Protein AF-A0AAV5ABV7-F1 (afdb_monomer_lite)

Sequence (299 aa):
MAKSLFFLTLLGALLTHALAANFTVVINESASHAIPSTLYGMMYESGDGGLYAELLQNRAFQQVTANTSAALNAWSAINSGASIAVVDNTPSLSEALPNSLQLTVPKGATGSVGVQNSGYSGSTFKGPFNIALKSSTTGATLASASVQITEPSTQWTQISVQLKPTATASDTNNVFEVTVDGASAAGQSIFFALFSLFPPTFMNRANGMRLDIATGQEPSQRWIWNNTIGPLTDRPGRPGDWGYVNTDGLGLLEYLEFIEDMGMQPIMAVWAGYSLGGQSIAENELGPYIQAAKDQASA

Foldseek 3Di:
DDDDDDDDDDDDDDPPPPPPPPDDDDDDPDDPDDDDPVVDDDDDPDDFLGFFQWQFDLQFLAPDDWPDVVSCVQKDWDDPQKDKTWDFVQPAPDPRRRIKIKIFQAAPDADWTWMKGQGDVQGAFAEDDQQFTADPVPRGTQWHDHDDDPDDDPDDDDDDDDTDGPDHDPDRRYMGIHTDGSNVQHRHMDIGGRDTDGDQADVSDDSHTHLLAPAAADPVQDDQQVLLDDDLVSNPFGPHSPRDTGSSPCGDVVVVVVCVVVVHDDPDDAHDQTHSNGGGHDPVRCVVSVVSRVVSVVD

InterPro domains:
  IPR017853 Glycoside hydrolase superfamily [SSF51445] (182-281)
  IPR051563 Glycosyl Hydrolase Family 51 [PTHR31776] (17-296)
  IPR055235 Alpha-L-arabinofuranosidase 1, catalytic domain [PF22848] (215-296)

Structure (mmCIF, N/CA/C/O backbone):
data_AF-A0AAV5ABV7-F1
#
_entry.id   AF-A0AAV5ABV7-F1
#
loop_
_atom_site.group_PDB
_atom_site.id
_atom_site.type_symbol
_atom_site.label_atom_id
_atom_site.label_alt_id
_atom_site.label_comp_id
_atom_site.label_asym_id
_atom_site.label_entity_id
_atom_site.label_seq_id
_atom_site.pdbx_PDB_ins_code
_atom_site.Cartn_x
_atom_site.Cartn_y
_atom_site.Cartn_z
_atom_site.occupancy
_atom_site.B_iso_or_equiv
_atom_site.auth_seq_id
_atom_site.auth_comp_id
_atom_site.auth_asym_id
_atom_site.auth_atom_id
_atom_site.pdbx_PDB_model_num
ATOM 1 N N . MET A 1 1 ? -84.256 -28.832 12.795 1.00 36.88 1 MET A N 1
ATOM 2 C CA . MET A 1 1 ? -83.020 -29.648 12.854 1.00 36.88 1 MET A CA 1
ATOM 3 C C . MET A 1 1 ? -82.075 -29.040 11.825 1.00 36.88 1 MET A C 1
ATOM 5 O O . MET A 1 1 ? -82.519 -28.911 10.698 1.00 36.88 1 MET A O 1
ATOM 9 N N . ALA A 1 2 ? -80.919 -28.441 12.124 1.00 42.28 2 ALA A N 1
ATOM 10 C CA . ALA A 1 2 ? -79.941 -28.576 13.217 1.00 42.28 2 ALA A CA 1
ATOM 11 C C . ALA A 1 2 ? -78.932 -29.727 13.031 1.00 42.28 2 ALA A C 1
ATOM 13 O O . ALA A 1 2 ? -79.339 -30.873 12.860 1.00 42.28 2 ALA A O 1
ATOM 14 N N . LYS A 1 3 ? -77.643 -29.378 13.196 1.00 41.44 3 LYS A N 1
ATOM 15 C CA . LYS A 1 3 ? -76.406 -30.144 12.920 1.00 41.44 3 LYS A CA 1
ATOM 16 C C . LYS A 1 3 ? -76.067 -30.275 11.415 1.00 41.44 3 LYS A C 1
ATOM 18 O O . LYS A 1 3 ? -76.973 -30.348 10.599 1.00 41.44 3 LYS A O 1
ATOM 23 N N . SER A 1 4 ? -74.795 -30.269 10.997 1.00 40.94 4 SER A N 1
ATOM 24 C CA . SER A 1 4 ? -73.557 -30.240 11.800 1.00 40.94 4 SER A CA 1
ATOM 25 C C . SER A 1 4 ? -72.517 -29.235 11.292 1.00 40.94 4 SER A C 1
ATOM 27 O O . SER A 1 4 ? -72.399 -28.997 10.096 1.00 40.94 4 SER A O 1
ATOM 29 N N . LEU A 1 5 ? -71.740 -28.695 12.230 1.00 52.53 5 LEU A N 1
ATOM 30 C CA . LEU A 1 5 ? -70.524 -27.911 12.019 1.00 52.53 5 LEU A CA 1
ATOM 31 C C . LEU A 1 5 ? -69.360 -28.773 12.522 1.00 52.53 5 LEU A C 1
ATOM 33 O O . LEU A 1 5 ? -69.454 -29.217 13.662 1.00 52.53 5 LEU A O 1
ATOM 37 N N . PHE A 1 6 ? -68.290 -28.998 11.750 1.00 44.06 6 PHE A N 1
ATOM 38 C CA . PHE A 1 6 ? -66.964 -29.306 12.315 1.00 44.06 6 PHE A CA 1
ATOM 39 C C . PHE A 1 6 ? -65.820 -29.109 11.301 1.00 44.06 6 PHE A C 1
ATOM 41 O O . PHE A 1 6 ? -66.008 -29.205 10.093 1.00 44.06 6 PHE A O 1
ATOM 48 N N . PHE A 1 7 ? -64.648 -28.806 11.854 1.00 45.78 7 PHE A N 1
ATOM 49 C CA . PHE A 1 7 ? -63.363 -28.462 11.240 1.00 45.78 7 PHE A CA 1
ATOM 50 C C . PHE A 1 7 ? -62.875 -29.349 10.078 1.00 45.78 7 PHE A C 1
ATOM 52 O O . PHE A 1 7 ? -62.904 -30.573 10.182 1.00 45.78 7 PHE A O 1
ATOM 59 N N . LEU A 1 8 ? -62.157 -28.725 9.131 1.00 42.94 8 LEU A N 1
ATOM 60 C CA . LEU A 1 8 ? -60.770 -29.131 8.855 1.00 42.94 8 LEU A CA 1
ATOM 61 C C . LEU A 1 8 ? -59.901 -27.923 8.456 1.00 42.94 8 LEU A C 1
ATOM 63 O O . LEU A 1 8 ? -60.355 -27.030 7.747 1.00 42.94 8 LEU A O 1
ATOM 67 N N . THR A 1 9 ? -58.654 -27.890 8.928 1.00 46.62 9 THR A N 1
ATOM 68 C CA . THR A 1 9 ? -57.671 -26.827 8.658 1.00 46.62 9 THR A CA 1
ATOM 69 C C . THR A 1 9 ? -56.673 -27.234 7.575 1.00 46.62 9 THR A C 1
ATOM 71 O O . THR A 1 9 ? -55.970 -28.228 7.741 1.00 46.62 9 THR A O 1
ATOM 74 N N . LEU A 1 10 ? -56.541 -26.415 6.530 1.00 44.34 10 LEU A N 1
ATOM 75 C CA . LEU A 1 10 ? -55.443 -26.428 5.553 1.00 44.34 10 LEU A CA 1
ATOM 76 C C . LEU A 1 10 ? -55.237 -24.953 5.146 1.00 44.34 10 LEU A C 1
ATOM 78 O O . LEU A 1 10 ? -56.140 -24.350 4.580 1.00 44.34 10 LEU A O 1
ATOM 82 N N . LEU A 1 11 ? -54.220 -24.223 5.613 1.00 47.44 11 LEU A N 1
ATOM 83 C CA . LEU A 1 11 ? -52.785 -24.391 5.346 1.00 47.44 11 LEU A CA 1
ATOM 84 C C . LEU A 1 11 ? -52.506 -24.462 3.833 1.00 47.44 11 LEU A C 1
ATOM 86 O O . LEU A 1 11 ? -52.477 -25.541 3.254 1.00 47.44 11 LEU A O 1
ATOM 90 N N . GLY A 1 12 ? -52.343 -23.297 3.196 1.00 43.22 12 GLY A N 1
ATOM 91 C CA . GLY A 1 12 ? -52.333 -23.181 1.731 1.00 43.22 12 GLY A CA 1
ATOM 92 C C . GLY A 1 12 ? -51.675 -21.911 1.180 1.00 43.22 12 GLY A C 1
ATOM 93 O O . GLY A 1 12 ? -52.213 -21.329 0.251 1.00 43.22 12 GLY A O 1
ATOM 94 N N . ALA A 1 13 ? -50.532 -21.518 1.757 1.00 47.91 13 ALA A N 1
ATOM 95 C CA . ALA A 1 13 ? -49.601 -20.469 1.304 1.00 47.91 13 ALA A CA 1
ATOM 96 C C . ALA A 1 13 ? -50.124 -19.020 1.139 1.00 47.91 13 ALA A C 1
ATOM 98 O O . ALA A 1 13 ? -51.117 -18.733 0.476 1.00 47.91 13 ALA A O 1
ATOM 99 N N . LEU A 1 14 ? -49.340 -18.060 1.645 1.00 46.09 14 LEU A N 1
ATOM 100 C CA . LEU A 1 14 ? -49.356 -16.705 1.095 1.00 46.09 14 LEU A CA 1
ATOM 101 C C . LEU A 1 14 ? -48.816 -16.788 -0.338 1.00 46.09 14 LEU A C 1
ATOM 103 O O . LEU A 1 14 ? -47.646 -17.107 -0.533 1.00 46.09 14 LEU A O 1
ATOM 107 N N . LEU A 1 15 ? -49.632 -16.442 -1.333 1.00 50.94 15 LEU A N 1
ATOM 108 C CA . LEU A 1 15 ? -49.162 -16.215 -2.702 1.00 50.94 15 LEU A CA 1
ATOM 109 C C . LEU A 1 15 ? -48.510 -14.828 -2.822 1.00 50.94 15 LEU A C 1
ATOM 111 O O . LEU A 1 15 ? -48.952 -13.962 -3.582 1.00 50.94 15 LEU A O 1
ATOM 115 N N . THR A 1 16 ? -47.424 -14.636 -2.065 1.00 54.06 16 THR A N 1
ATOM 116 C CA . THR A 1 16 ? -46.422 -13.599 -2.325 1.00 54.06 16 THR A CA 1
ATOM 117 C C . THR A 1 16 ? -45.797 -13.884 -3.683 1.00 54.06 16 THR A C 1
ATOM 119 O O . THR A 1 16 ? -44.797 -14.595 -3.789 1.00 54.06 16 THR A O 1
ATOM 122 N N . HIS A 1 17 ? -46.414 -13.345 -4.732 1.00 54.34 17 HIS A N 1
ATOM 123 C CA . HIS A 1 17 ? -45.845 -13.320 -6.068 1.00 54.34 17 HIS A CA 1
ATOM 124 C C . HIS A 1 17 ? -44.624 -12.402 -6.036 1.00 54.34 17 HIS A C 1
ATOM 126 O O . HIS A 1 17 ? -44.725 -11.199 -6.275 1.00 54.34 17 HIS A O 1
ATOM 132 N N . ALA A 1 18 ? -43.465 -12.977 -5.717 1.00 55.38 18 ALA A N 1
ATOM 133 C CA . ALA A 1 18 ? -42.195 -12.360 -6.038 1.00 55.38 18 ALA A CA 1
ATOM 134 C C . ALA A 1 18 ? -42.181 -12.155 -7.557 1.00 55.38 18 ALA A C 1
ATOM 136 O O . ALA A 1 18 ? -42.147 -13.122 -8.321 1.00 55.38 18 ALA A O 1
ATOM 137 N N . LEU A 1 19 ? -42.276 -10.897 -7.991 1.00 60.47 19 LEU A N 1
ATOM 138 C CA . LEU A 1 19 ? -42.140 -10.524 -9.393 1.00 60.47 19 LEU A CA 1
ATOM 139 C C . LEU A 1 19 ? -40.677 -10.725 -9.790 1.00 60.47 19 LEU A C 1
ATOM 141 O O . LEU A 1 19 ? -39.877 -9.793 -9.759 1.00 60.47 19 LEU A O 1
ATOM 145 N N . ALA A 1 20 ? -40.337 -11.967 -10.132 1.00 63.00 20 ALA A N 1
ATOM 146 C CA . ALA A 1 20 ? -39.074 -12.313 -10.755 1.00 63.00 20 ALA A CA 1
ATOM 147 C C . ALA A 1 20 ? -38.979 -11.547 -12.081 1.00 63.00 20 ALA A C 1
ATOM 149 O O . ALA A 1 20 ? -39.621 -11.893 -13.074 1.00 63.00 20 ALA A O 1
ATOM 150 N N . ALA A 1 21 ? -38.225 -10.450 -12.070 1.00 67.88 21 ALA A N 1
ATOM 151 C CA . ALA A 1 21 ? -37.965 -9.666 -13.261 1.00 67.88 21 ALA A CA 1
ATOM 152 C C . ALA A 1 21 ? -37.103 -10.510 -14.208 1.00 67.88 21 ALA A C 1
ATOM 154 O O . ALA A 1 21 ? -35.924 -10.737 -13.943 1.00 67.88 21 ALA A O 1
ATOM 155 N N . ASN A 1 22 ? -37.705 -10.994 -15.298 1.00 74.12 22 ASN A N 1
ATOM 156 C CA . ASN A 1 22 ? -37.042 -11.832 -16.298 1.00 74.12 22 ASN A CA 1
ATOM 157 C C . ASN A 1 22 ? -35.991 -11.026 -17.082 1.00 74.12 22 ASN A C 1
ATOM 159 O O . ASN A 1 22 ? -36.236 -10.554 -18.194 1.00 74.12 22 ASN A O 1
ATOM 163 N N . PHE A 1 23 ? -34.811 -10.856 -16.489 1.00 77.88 23 PHE A N 1
ATOM 164 C CA . PHE A 1 23 ? -33.673 -10.205 -17.120 1.00 77.88 23 PHE A CA 1
ATOM 165 C C . PHE A 1 23 ? -33.123 -11.088 -18.246 1.00 77.88 23 PHE A C 1
ATOM 167 O O . PHE A 1 23 ? -32.618 -12.183 -18.007 1.00 77.88 23 PHE A O 1
ATOM 174 N N . THR A 1 24 ? -33.245 -10.614 -19.486 1.00 83.69 24 THR A N 1
ATOM 175 C CA . THR A 1 24 ? -32.824 -11.352 -20.684 1.00 83.69 24 THR A CA 1
ATOM 176 C C . THR A 1 24 ? -31.549 -10.735 -21.245 1.00 83.69 24 THR A C 1
ATOM 178 O O . THR A 1 24 ? -31.583 -9.639 -21.804 1.00 83.69 24 THR A O 1
ATOM 181 N N . VAL A 1 25 ? -30.425 -11.445 -21.128 1.00 86.12 25 VAL A N 1
ATOM 182 C CA . VAL A 1 25 ? -29.174 -11.074 -21.804 1.00 86.12 25 VAL A CA 1
ATOM 183 C C . VAL A 1 25 ? -29.227 -11.583 -23.241 1.00 86.12 25 VAL A C 1
ATOM 185 O O . VAL A 1 25 ? -29.164 -12.787 -23.479 1.00 86.12 25 VAL A O 1
ATOM 188 N N . VAL A 1 26 ? -29.328 -10.670 -24.207 1.00 87.31 26 VAL A N 1
ATOM 189 C CA . VAL A 1 26 ? -29.204 -11.002 -25.633 1.00 87.31 26 VAL A CA 1
ATOM 190 C C . VAL A 1 26 ? -27.731 -10.920 -26.022 1.00 87.31 26 VAL A C 1
ATOM 192 O O . VAL A 1 26 ? -27.173 -9.830 -26.143 1.00 87.31 26 VAL A O 1
ATOM 195 N N . ILE A 1 27 ? -27.096 -12.077 -26.205 1.00 88.12 27 ILE A N 1
ATOM 196 C CA . ILE A 1 27 ? -25.736 -12.175 -26.745 1.00 88.12 27 ILE A CA 1
ATOM 197 C C . ILE A 1 27 ? -25.827 -12.102 -28.274 1.00 88.12 27 ILE A C 1
ATOM 199 O O . ILE A 1 27 ? -26.621 -12.816 -28.881 1.00 88.12 27 ILE A O 1
ATOM 203 N N . ASN A 1 28 ? -25.026 -11.237 -28.898 1.00 89.75 28 ASN A N 1
ATOM 204 C CA . ASN A 1 28 ? -24.899 -11.191 -30.354 1.00 89.75 28 ASN A CA 1
ATOM 205 C C . ASN A 1 28 ? -23.940 -12.299 -30.819 1.00 89.75 28 ASN A C 1
ATOM 207 O O . ASN A 1 28 ? -22.835 -12.411 -30.293 1.00 89.75 28 ASN A O 1
ATOM 211 N N . GLU A 1 29 ? -24.344 -13.087 -31.816 1.00 90.00 29 GLU A N 1
ATOM 212 C CA . GLU A 1 29 ? -23.517 -14.145 -32.420 1.00 90.00 29 GLU A CA 1
ATOM 213 C C . GLU A 1 29 ? -22.279 -13.583 -33.146 1.00 90.00 29 GLU A C 1
ATOM 215 O O . GLU A 1 29 ? -21.279 -14.278 -33.312 1.00 90.00 29 GLU A O 1
ATOM 220 N N . SER A 1 30 ? -22.322 -12.311 -33.560 1.00 92.56 30 SER A N 1
ATOM 221 C CA . SER A 1 30 ? -21.183 -11.603 -34.154 1.00 92.56 30 SER A CA 1
ATOM 222 C C . SER A 1 30 ? -20.341 -10.894 -33.090 1.00 92.56 30 SER A C 1
ATOM 224 O O . SER A 1 30 ? -20.810 -9.961 -32.434 1.00 92.56 30 SER A O 1
ATOM 226 N N . ALA A 1 31 ? -19.068 -11.281 -32.969 1.00 89.69 31 ALA A N 1
ATOM 227 C CA . ALA A 1 31 ? -18.090 -10.571 -32.145 1.00 89.69 31 ALA A CA 1
ATOM 228 C C . ALA A 1 31 ? -17.869 -9.133 -32.656 1.00 89.69 31 ALA A C 1
ATOM 230 O O . ALA A 1 31 ? -17.690 -8.911 -33.853 1.00 89.69 31 ALA A O 1
ATOM 231 N N . SER A 1 32 ? -17.849 -8.150 -31.750 1.00 93.19 32 SER A N 1
ATOM 232 C CA . SER A 1 32 ? -17.677 -6.730 -32.109 1.00 93.19 32 SER A CA 1
ATOM 233 C C . SER A 1 32 ? -16.230 -6.345 -32.437 1.00 93.19 32 SER A C 1
ATOM 235 O O . SER A 1 32 ? -15.999 -5.363 -33.137 1.00 93.19 32 SER A O 1
ATOM 237 N N . HIS A 1 33 ? -15.264 -7.103 -31.918 1.00 94.38 33 HIS A N 1
ATOM 238 C CA . HIS A 1 33 ? -13.828 -6.974 -32.160 1.00 94.38 33 HIS A CA 1
ATOM 239 C C . HIS A 1 33 ? -13.120 -8.275 -31.746 1.00 94.38 33 HIS A C 1
ATOM 241 O O . HIS A 1 33 ? -13.706 -9.116 -31.061 1.00 94.38 33 HIS A O 1
ATOM 247 N N . ALA A 1 34 ? -11.860 -8.443 -32.153 1.00 95.06 34 ALA A N 1
ATOM 248 C CA . ALA A 1 34 ? -11.009 -9.511 -31.633 1.00 95.06 34 ALA A CA 1
ATOM 249 C C . ALA A 1 34 ? -10.520 -9.165 -30.217 1.00 95.06 34 ALA A C 1
ATOM 251 O O . ALA A 1 34 ? -10.129 -8.026 -29.954 1.00 95.06 34 ALA A O 1
ATOM 252 N N . ILE A 1 35 ? -10.505 -10.155 -29.324 1.00 92.62 35 ILE A N 1
ATOM 253 C CA . ILE A 1 35 ? -9.919 -10.023 -27.986 1.00 92.62 35 ILE A CA 1
ATOM 254 C C . ILE A 1 35 ? -8.383 -10.086 -28.117 1.00 92.62 35 ILE A C 1
ATOM 256 O O . ILE A 1 35 ? -7.887 -11.038 -28.723 1.00 92.62 35 ILE A O 1
ATOM 260 N N . PRO A 1 36 ? -7.613 -9.120 -27.575 1.00 94.06 36 PRO A N 1
ATOM 261 C CA . PRO A 1 36 ? -6.152 -9.177 -27.604 1.00 94.06 36 PRO A CA 1
ATOM 262 C C . PRO A 1 36 ? -5.604 -10.385 -26.835 1.00 94.06 36 PRO A C 1
ATOM 264 O O . PRO A 1 36 ? -6.044 -10.660 -25.719 1.00 94.06 36 PRO A O 1
ATOM 267 N N . SER A 1 37 ? -4.578 -11.050 -27.374 1.00 92.69 37 SER A N 1
ATOM 268 C CA . SER A 1 37 ? -3.839 -12.108 -26.660 1.00 92.69 37 SER A CA 1
ATOM 269 C C . SER A 1 37 ? -3.183 -11.607 -25.368 1.00 92.69 37 SER A C 1
ATOM 271 O O . SER A 1 37 ? -2.986 -12.377 -24.438 1.00 92.69 37 SER A O 1
ATOM 273 N N . THR A 1 38 ? -2.892 -10.307 -25.299 1.00 91.12 38 THR A N 1
ATOM 274 C CA . THR A 1 38 ? -2.301 -9.599 -24.157 1.00 91.12 38 THR A CA 1
ATOM 275 C C . THR A 1 38 ? -3.333 -9.003 -23.187 1.00 91.12 38 THR A C 1
ATOM 277 O O . THR A 1 38 ? -2.964 -8.200 -22.335 1.00 91.12 38 THR A O 1
ATOM 280 N N . LEU A 1 39 ? -4.626 -9.360 -23.289 1.00 90.81 39 LEU A N 1
ATOM 281 C CA . LEU A 1 39 ? -5.679 -8.830 -22.399 1.00 90.81 39 LEU A CA 1
ATOM 282 C C . LEU A 1 39 ? -5.420 -9.139 -20.912 1.00 90.81 39 LEU A C 1
ATOM 284 O O . LEU A 1 39 ? -5.796 -8.352 -20.044 1.00 90.81 39 LEU A O 1
ATOM 288 N N . TYR A 1 40 ? -4.779 -10.272 -20.626 1.00 86.62 40 TYR A N 1
ATOM 289 C CA . TYR A 1 40 ? -4.381 -10.680 -19.283 1.00 86.62 40 TYR A CA 1
ATOM 290 C C . TYR A 1 40 ? -2.869 -10.906 -19.252 1.00 86.62 40 TYR A C 1
ATOM 292 O O . TYR A 1 40 ? -2.309 -11.517 -20.159 1.00 86.62 40 TYR A O 1
ATOM 300 N N . GLY A 1 41 ? -2.215 -10.426 -18.199 1.00 83.44 41 GLY A N 1
ATOM 301 C CA . GLY A 1 41 ? -0.774 -10.546 -18.001 1.00 83.44 41 GLY A CA 1
ATOM 302 C C . GLY A 1 41 ? -0.401 -10.264 -16.550 1.00 83.44 41 GLY A C 1
ATOM 303 O O . GLY A 1 41 ? -1.248 -9.855 -15.753 1.00 83.44 41 GLY A O 1
ATOM 304 N N . MET A 1 42 ? 0.864 -10.492 -16.203 1.00 71.62 42 MET A N 1
ATOM 305 C CA . MET A 1 42 ? 1.387 -10.207 -14.866 1.00 71.62 42 MET A CA 1
ATOM 306 C C . MET A 1 42 ? 2.087 -8.847 -14.821 1.00 71.62 42 MET A C 1
ATOM 308 O O . MET A 1 42 ? 2.733 -8.426 -15.777 1.00 71.62 42 MET A O 1
ATOM 312 N N . MET A 1 43 ? 1.961 -8.177 -13.678 1.00 74.50 43 MET A N 1
ATOM 313 C CA . MET A 1 43 ? 2.617 -6.915 -13.351 1.00 74.50 43 MET A CA 1
ATOM 314 C C . MET A 1 43 ? 3.556 -7.201 -12.171 1.00 74.50 43 MET A C 1
ATOM 316 O O . MET A 1 43 ? 3.101 -7.738 -11.159 1.00 74.50 43 MET A O 1
ATOM 320 N N . TYR A 1 44 ? 4.855 -6.913 -12.310 1.00 66.12 44 TYR A N 1
ATOM 321 C CA . TYR A 1 44 ? 5.874 -7.362 -11.355 1.00 66.12 44 TYR A CA 1
ATOM 322 C C . TYR A 1 44 ? 6.815 -6.236 -10.888 1.00 66.12 44 TYR A C 1
ATOM 324 O O . TYR A 1 44 ? 7.947 -6.119 -11.344 1.00 66.12 44 TYR A O 1
ATOM 332 N N . GLU A 1 45 ? 6.360 -5.437 -9.919 1.00 58.41 45 GLU A N 1
ATOM 333 C CA . GLU A 1 45 ? 7.241 -4.650 -9.027 1.00 58.41 45 GLU A CA 1
ATOM 334 C C . GLU A 1 45 ? 6.783 -4.695 -7.548 1.00 58.41 45 GLU A C 1
ATOM 336 O O . GLU A 1 45 ? 7.169 -3.861 -6.735 1.00 58.41 45 GLU A O 1
ATOM 341 N N . SER A 1 46 ? 6.001 -5.728 -7.191 1.00 64.12 46 SER A N 1
ATOM 342 C CA . SER A 1 46 ? 5.175 -5.906 -5.973 1.00 64.12 46 SER A CA 1
ATOM 343 C C . SER A 1 46 ? 3.824 -5.159 -5.978 1.00 64.12 46 SER A C 1
ATOM 345 O O . SER A 1 46 ? 3.709 -4.044 -6.477 1.00 64.12 46 SER A O 1
ATOM 347 N N . GLY A 1 47 ? 2.774 -5.816 -5.462 1.00 60.88 47 GLY A N 1
ATOM 348 C CA . GLY A 1 47 ? 1.361 -5.436 -5.644 1.00 60.88 47 GLY A CA 1
ATOM 349 C C . GLY A 1 47 ? 0.716 -4.760 -4.429 1.00 60.88 47 GLY A C 1
ATOM 350 O O . GLY A 1 47 ? 0.966 -3.585 -4.175 1.00 60.88 47 GLY A O 1
ATOM 351 N N . ASP A 1 48 ? -0.138 -5.486 -3.699 1.00 51.53 48 ASP A N 1
ATOM 352 C CA . ASP A 1 48 ? -0.751 -5.034 -2.437 1.00 51.53 48 ASP A CA 1
ATOM 353 C C . ASP A 1 48 ? 0.318 -4.732 -1.372 1.00 51.53 48 ASP A C 1
ATOM 355 O O . ASP A 1 48 ? 1.205 -5.549 -1.121 1.00 51.53 48 ASP A O 1
ATOM 359 N N . GLY A 1 49 ? 0.269 -3.533 -0.778 1.00 58.56 49 GLY A N 1
ATOM 360 C CA . GLY A 1 49 ? 1.340 -2.989 0.075 1.00 58.56 49 GLY A CA 1
ATOM 361 C C . GLY A 1 49 ? 2.596 -2.535 -0.682 1.00 58.56 49 GLY A C 1
ATOM 362 O O . GLY A 1 49 ? 3.445 -1.841 -0.116 1.00 58.56 49 GLY A O 1
ATOM 363 N N . GLY A 1 50 ? 2.688 -2.902 -1.959 1.00 62.38 50 GLY A N 1
ATOM 364 C CA . GLY A 1 50 ? 3.708 -2.505 -2.912 1.00 62.38 50 GLY A CA 1
ATOM 365 C C . GLY A 1 50 ? 3.265 -1.311 -3.761 1.00 62.38 50 GLY A C 1
ATOM 366 O O . GLY A 1 50 ? 2.897 -0.261 -3.227 1.00 62.38 50 GLY A O 1
ATOM 367 N N . LEU A 1 51 ? 3.329 -1.470 -5.090 1.00 60.50 51 LEU A N 1
ATOM 368 C CA . LEU A 1 51 ? 2.987 -0.445 -6.084 1.00 60.50 51 LEU A CA 1
ATOM 369 C C . LEU A 1 51 ? 1.555 0.078 -5.929 1.00 60.50 51 LEU A C 1
ATOM 371 O O . LEU A 1 51 ? 1.298 1.254 -6.194 1.00 60.50 51 LEU A O 1
ATOM 375 N N . TYR A 1 52 ? 0.611 -0.775 -5.533 1.00 58.47 52 TYR A N 1
ATOM 376 C CA . TYR A 1 52 ? -0.778 -0.371 -5.346 1.00 58.47 52 TYR A CA 1
ATOM 377 C C . TYR A 1 52 ? -0.902 0.511 -4.100 1.00 58.47 52 TYR A C 1
ATOM 379 O O . TYR A 1 52 ? -0.543 0.101 -3.000 1.00 58.47 52 TYR A O 1
ATOM 387 N N . ALA A 1 53 ? -1.409 1.737 -4.263 1.00 62.72 53 ALA A N 1
ATOM 388 C CA . ALA A 1 53 ? -1.271 2.784 -3.249 1.00 62.72 53 ALA A CA 1
ATOM 389 C C . ALA A 1 53 ? -2.192 2.662 -2.021 1.00 62.72 53 ALA A C 1
ATOM 391 O O . ALA A 1 53 ? -2.255 3.589 -1.216 1.00 62.72 53 ALA A O 1
ATOM 392 N N . GLU A 1 54 ? -2.905 1.551 -1.867 1.00 77.50 54 GLU A N 1
ATOM 393 C CA . GLU A 1 54 ? -3.694 1.276 -0.671 1.00 77.50 54 GLU A CA 1
ATOM 394 C C . GLU A 1 54 ? -2.777 1.009 0.530 1.00 77.50 54 GLU A C 1
ATOM 396 O O . GLU A 1 54 ? -1.973 0.075 0.525 1.00 77.50 54 GLU A O 1
ATOM 401 N N . LEU A 1 55 ? -2.928 1.809 1.584 1.00 76.44 55 LEU A N 1
ATOM 402 C CA . LEU A 1 55 ? -2.125 1.678 2.799 1.00 76.44 55 LEU A CA 1
ATOM 403 C C . LEU A 1 55 ? -2.696 0.622 3.760 1.00 76.44 55 LEU A C 1
ATOM 405 O O . LEU A 1 55 ? -1.946 0.047 4.549 1.00 76.44 55 LEU A O 1
ATOM 409 N N . LEU A 1 56 ? -4.001 0.331 3.694 1.00 81.06 56 LEU A N 1
ATOM 410 C CA . LEU A 1 56 ? -4.662 -0.577 4.632 1.00 81.06 56 LEU A CA 1
ATOM 411 C C . LEU A 1 56 ? -4.529 -2.043 4.206 1.00 81.06 56 LEU A C 1
ATOM 413 O O . LEU A 1 56 ? -5.083 -2.480 3.194 1.00 81.06 56 LEU A O 1
ATOM 417 N N . GLN A 1 57 ? -3.862 -2.842 5.037 1.00 78.69 57 GLN A N 1
ATOM 418 C CA . GLN A 1 57 ? -3.804 -4.291 4.853 1.00 78.69 57 GLN A CA 1
ATOM 419 C C . GLN A 1 57 ? -5.131 -4.915 5.280 1.00 78.69 57 GLN A C 1
ATOM 421 O O . GLN A 1 57 ? -5.709 -4.516 6.289 1.00 78.69 57 GLN A O 1
ATOM 426 N N . ASN A 1 58 ? -5.615 -5.918 4.535 1.00 84.62 58 ASN A N 1
ATOM 427 C CA . ASN A 1 58 ? -6.862 -6.624 4.861 1.00 84.62 58 ASN A CA 1
ATOM 428 C C . ASN A 1 58 ? -8.073 -5.660 4.981 1.00 84.62 58 ASN A C 1
ATOM 430 O O . ASN A 1 58 ? -8.930 -5.799 5.853 1.00 84.62 58 ASN A O 1
ATOM 434 N N . ARG A 1 59 ? -8.137 -4.639 4.111 1.00 83.06 59 ARG A N 1
ATOM 435 C CA . ARG A 1 59 ? -9.090 -3.511 4.204 1.00 83.06 59 ARG A CA 1
ATOM 436 C C . ARG A 1 59 ? -10.579 -3.883 4.120 1.00 83.06 59 ARG A C 1
ATOM 438 O O . ARG A 1 59 ? -11.439 -3.102 4.519 1.00 83.06 59 ARG A O 1
ATOM 445 N N . ALA A 1 60 ? -10.882 -5.041 3.536 1.00 83.69 60 ALA A N 1
ATOM 446 C CA . ALA A 1 60 ? -12.237 -5.474 3.194 1.00 83.69 60 ALA A CA 1
ATOM 447 C C . ALA A 1 60 ? -12.514 -6.949 3.536 1.00 83.69 60 ALA A C 1
ATOM 449 O O . ALA A 1 60 ? -13.503 -7.502 3.063 1.00 83.69 60 ALA A O 1
ATOM 450 N N . PHE A 1 61 ? -11.655 -7.585 4.345 1.00 87.62 61 PHE A N 1
ATOM 451 C CA . PHE A 1 61 ? -11.884 -8.933 4.891 1.00 87.62 61 PHE A CA 1
ATOM 452 C C . PHE A 1 61 ? -12.168 -10.000 3.816 1.00 87.62 61 PHE A C 1
ATOM 454 O O . PHE A 1 61 ? -12.996 -10.894 3.992 1.00 87.62 61 PHE A O 1
ATOM 461 N N . GLN A 1 62 ? -11.497 -9.895 2.668 1.00 77.56 62 GLN A N 1
ATOM 462 C CA . GLN A 1 62 ? -11.693 -10.778 1.519 1.00 77.56 62 GLN A CA 1
ATOM 463 C C . GLN A 1 62 ? -10.967 -12.114 1.720 1.00 77.56 62 GLN A C 1
ATOM 465 O O . GLN A 1 62 ? -9.823 -12.133 2.162 1.00 77.56 62 GLN A O 1
ATOM 470 N N . GLN A 1 63 ? -11.618 -13.224 1.353 1.00 77.38 63 GLN A N 1
ATOM 471 C CA . GLN A 1 63 ? -11.051 -14.586 1.388 1.00 77.38 63 GLN A CA 1
ATOM 472 C C . GLN A 1 63 ? -10.524 -15.049 2.767 1.00 77.38 63 GLN A C 1
ATOM 474 O O . GLN A 1 63 ? -9.677 -15.937 2.846 1.00 77.38 63 GLN A O 1
ATOM 479 N N . VAL A 1 64 ? -11.047 -14.487 3.864 1.00 77.94 64 VAL A N 1
ATOM 480 C CA . VAL A 1 64 ? -10.746 -14.925 5.239 1.00 77.94 64 VAL A CA 1
ATOM 481 C C . VAL A 1 64 ? -11.929 -15.656 5.876 1.00 77.94 64 VAL A C 1
ATOM 483 O O . VAL A 1 64 ? -13.089 -15.302 5.656 1.00 77.94 64 VAL A O 1
ATOM 486 N N . THR A 1 65 ? -11.635 -16.648 6.717 1.00 89.44 65 THR A N 1
ATOM 487 C CA . THR A 1 65 ? -12.639 -17.363 7.517 1.00 89.44 65 THR A CA 1
ATOM 488 C C . THR A 1 65 ? -13.119 -16.485 8.671 1.00 89.44 65 THR A C 1
ATOM 490 O O . THR A 1 65 ? -12.343 -16.189 9.586 1.00 89.44 65 THR A O 1
ATOM 493 N N . ALA A 1 66 ? -14.391 -16.085 8.648 1.00 91.69 66 ALA A N 1
ATOM 494 C CA . ALA A 1 66 ? -15.015 -15.295 9.708 1.00 91.69 66 ALA A CA 1
ATOM 495 C C . ALA A 1 66 ? -14.889 -15.956 11.097 1.00 91.69 66 ALA A C 1
ATOM 497 O O . ALA A 1 66 ? -14.714 -17.167 11.228 1.00 91.69 66 ALA A O 1
ATOM 498 N N . ASN A 1 67 ? -14.977 -15.137 12.146 1.00 94.62 67 ASN A N 1
ATOM 499 C CA . ASN A 1 67 ? -14.840 -15.518 13.555 1.00 94.62 67 ASN A CA 1
ATOM 500 C C . ASN A 1 67 ? -13.472 -16.139 13.931 1.00 94.62 67 ASN A C 1
ATOM 502 O O . ASN A 1 67 ? -13.354 -16.812 14.954 1.00 94.62 67 ASN A O 1
ATOM 506 N N . THR A 1 68 ? -12.418 -15.886 13.143 1.00 92.81 68 THR A N 1
ATOM 507 C CA . THR A 1 68 ? -11.036 -16.310 13.441 1.00 92.81 68 THR A CA 1
ATOM 508 C C . THR A 1 68 ? -10.099 -15.126 13.685 1.00 92.81 68 THR A C 1
ATOM 510 O O . THR A 1 68 ? -10.255 -14.058 13.093 1.00 92.81 68 THR A O 1
ATOM 513 N N . SER A 1 69 ? -9.052 -15.329 14.491 1.00 90.50 69 SER A N 1
ATOM 514 C CA . SER A 1 69 ? -7.990 -14.329 14.690 1.00 90.50 69 SER A CA 1
ATOM 515 C C . SER A 1 69 ? -7.224 -14.004 13.400 1.00 90.50 69 SER A C 1
ATOM 517 O O . SER A 1 69 ? -6.711 -12.901 13.258 1.00 90.50 69 SER A O 1
ATOM 519 N N . ALA A 1 70 ? -7.166 -14.940 12.445 1.00 81.12 70 ALA A N 1
ATOM 520 C CA . ALA A 1 70 ? -6.524 -14.730 11.147 1.00 81.12 70 ALA A CA 1
ATOM 521 C C . ALA A 1 70 ? -7.302 -13.739 10.263 1.00 81.12 70 ALA A C 1
ATOM 523 O O . ALA A 1 70 ? -6.694 -12.947 9.546 1.00 81.12 70 ALA A O 1
ATOM 524 N N . ALA A 1 71 ? -8.636 -13.717 10.357 1.00 89.81 71 ALA A N 1
ATOM 525 C CA . ALA A 1 71 ? -9.458 -12.724 9.665 1.00 89.81 71 ALA A CA 1
ATOM 526 C C . ALA A 1 71 ? -9.225 -11.290 10.170 1.00 89.81 71 ALA A C 1
ATOM 528 O O . ALA A 1 71 ? -9.424 -10.336 9.422 1.00 89.81 71 ALA A O 1
ATOM 529 N N . LEU A 1 72 ? -8.740 -11.141 11.406 1.00 91.00 72 LEU A N 1
ATOM 530 C CA . LEU A 1 72 ? -8.317 -9.872 12.000 1.00 91.00 72 LEU A CA 1
ATOM 531 C C . LEU A 1 72 ? -6.849 -9.517 11.691 1.00 91.00 72 LEU A C 1
ATOM 533 O O . LEU A 1 72 ? -6.288 -8.651 12.355 1.00 91.00 72 LEU A O 1
ATOM 537 N N . ASN A 1 73 ? -6.204 -10.135 10.691 1.00 85.81 73 ASN A N 1
ATOM 538 C CA . ASN A 1 73 ? -4.846 -9.750 10.291 1.00 85.81 73 ASN A CA 1
ATOM 539 C C . ASN A 1 73 ? -4.744 -8.233 10.026 1.00 85.81 73 ASN A C 1
ATOM 541 O O . ASN A 1 73 ? -5.622 -7.664 9.377 1.00 85.81 73 ASN A O 1
ATOM 545 N N . ALA A 1 74 ? -3.673 -7.615 10.530 1.00 83.69 74 ALA A N 1
ATOM 546 C CA . ALA A 1 74 ? -3.433 -6.171 10.619 1.00 83.69 74 ALA A CA 1
ATOM 547 C C . ALA A 1 74 ? -4.432 -5.341 11.459 1.00 83.69 74 ALA A C 1
ATOM 549 O O . ALA A 1 74 ? -4.155 -4.166 11.680 1.00 83.69 74 ALA A O 1
ATOM 550 N N . TRP A 1 75 ? -5.538 -5.897 11.971 1.00 91.44 75 TRP A N 1
ATOM 551 C CA . TRP A 1 75 ? -6.560 -5.163 12.735 1.00 91.44 75 TRP A CA 1
ATOM 552 C C . TRP A 1 75 ? -6.519 -5.454 14.245 1.00 91.44 75 TRP A C 1
ATOM 554 O O . TRP A 1 75 ? -6.423 -6.605 14.667 1.00 91.44 75 TRP A O 1
ATOM 564 N N . SER A 1 76 ? -6.688 -4.431 15.091 1.00 91.75 76 SER A N 1
ATOM 565 C CA . SER A 1 76 ? -6.928 -4.628 16.533 1.00 91.75 76 SER A CA 1
ATOM 566 C C . SER A 1 76 ? -7.910 -3.612 17.124 1.00 91.75 76 SER A C 1
ATOM 568 O O . SER A 1 76 ? -8.161 -2.557 16.545 1.00 91.75 76 SER A O 1
ATOM 570 N N . ALA A 1 77 ? -8.489 -3.931 18.284 1.00 92.81 77 ALA A N 1
ATOM 571 C CA . ALA A 1 77 ? -9.387 -3.026 18.999 1.00 92.81 77 ALA A CA 1
ATOM 572 C C . ALA A 1 77 ? -8.619 -1.880 19.685 1.00 92.81 77 ALA A C 1
ATOM 574 O O . ALA A 1 77 ? -7.445 -2.022 20.033 1.00 92.81 77 ALA A O 1
ATOM 575 N N . ILE A 1 78 ? -9.314 -0.768 19.916 1.00 89.19 78 ILE A N 1
ATOM 576 C CA . ILE A 1 78 ? -8.858 0.398 20.677 1.00 89.19 78 ILE A CA 1
ATOM 577 C C . ILE A 1 78 ? -9.790 0.569 21.876 1.00 89.19 78 ILE A C 1
ATOM 579 O O . ILE A 1 78 ? -11.012 0.573 21.709 1.00 89.19 78 ILE A O 1
ATOM 583 N N . ASN A 1 79 ? -9.188 0.785 23.053 1.00 83.31 79 ASN A N 1
ATOM 584 C CA . ASN A 1 79 ? -9.783 0.655 24.390 1.00 83.31 79 ASN A CA 1
ATOM 585 C C . ASN A 1 79 ? -9.998 -0.819 24.796 1.00 83.31 79 ASN A C 1
ATOM 587 O O . ASN A 1 79 ? -10.645 -1.591 24.096 1.00 83.31 79 ASN A O 1
ATOM 591 N N . SER A 1 80 ? -9.444 -1.215 25.947 1.00 69.12 80 SER A N 1
ATOM 592 C CA . SER A 1 80 ? -9.359 -2.615 26.393 1.00 69.12 80 SER A CA 1
ATOM 593 C C . SER A 1 80 ? -10.697 -3.252 26.781 1.00 69.12 80 SER A C 1
ATOM 595 O O . SER A 1 80 ? -10.762 -4.468 26.942 1.00 69.12 80 SER A O 1
ATOM 597 N N . GLY A 1 81 ? -11.763 -2.459 26.928 1.00 77.75 81 GLY A N 1
ATOM 598 C CA . GLY A 1 81 ? -13.120 -2.975 27.119 1.00 77.75 81 GLY A CA 1
ATOM 599 C C . GLY A 1 81 ? -13.850 -3.341 25.820 1.00 77.75 81 GLY A C 1
ATOM 600 O O . GLY A 1 81 ? -14.924 -3.938 25.886 1.00 77.75 81 GLY A O 1
ATOM 601 N N . ALA A 1 82 ? -13.322 -2.963 24.653 1.00 87.81 82 ALA A N 1
ATOM 602 C CA . ALA A 1 82 ? -13.958 -3.202 23.362 1.00 87.81 82 ALA A CA 1
ATOM 603 C C . ALA A 1 82 ? -13.456 -4.482 22.694 1.00 87.81 82 ALA A C 1
ATOM 605 O O . ALA A 1 82 ? -12.309 -4.891 22.867 1.00 87.81 82 ALA A O 1
ATOM 606 N N . SER A 1 83 ? -14.325 -5.104 21.900 1.00 93.38 83 SER A N 1
ATOM 607 C CA . SER A 1 83 ? -13.992 -6.303 21.128 1.00 93.38 83 SER A CA 1
ATOM 608 C C . SER A 1 83 ? -14.304 -6.106 19.652 1.00 93.38 83 SER A C 1
ATOM 610 O O . SER A 1 83 ? -15.203 -5.340 19.292 1.00 93.38 83 SER A O 1
ATOM 612 N N . ILE A 1 84 ? -13.544 -6.802 18.808 1.00 95.12 84 ILE A N 1
ATOM 613 C CA . ILE A 1 84 ? -13.761 -6.849 17.366 1.00 95.12 84 ILE A CA 1
ATOM 614 C C . ILE A 1 84 ? -13.809 -8.291 16.876 1.00 95.12 84 ILE A C 1
ATOM 616 O O . ILE A 1 84 ? -13.122 -9.159 17.414 1.00 95.12 84 ILE A O 1
ATOM 620 N N . ALA A 1 85 ? -14.591 -8.522 15.829 1.00 95.38 85 ALA A N 1
ATOM 621 C CA . ALA A 1 85 ? -14.621 -9.769 15.080 1.00 95.38 85 ALA A CA 1
ATOM 622 C C . ALA A 1 85 ? -14.851 -9.465 13.597 1.00 95.38 85 ALA A C 1
ATOM 624 O O . ALA A 1 85 ? -15.548 -8.507 13.266 1.00 95.38 85 ALA A O 1
ATOM 625 N N . VAL A 1 86 ? -14.307 -10.293 12.705 1.00 94.50 86 VAL A N 1
ATOM 626 C CA . VAL A 1 86 ? -14.832 -10.381 11.337 1.00 94.50 86 VAL A CA 1
ATOM 627 C C . VAL A 1 86 ? -15.995 -11.359 11.363 1.00 94.50 86 VAL A C 1
ATOM 629 O O . VAL A 1 86 ? -15.810 -12.504 11.770 1.00 94.50 86 VAL A O 1
ATOM 632 N N . VAL A 1 87 ? -17.164 -10.913 10.926 1.00 93.50 87 VAL A N 1
ATOM 633 C CA . VAL A 1 87 ? -18.392 -11.707 10.823 1.00 93.50 87 VAL A CA 1
ATOM 634 C C . VAL A 1 87 ? -18.833 -11.787 9.366 1.00 93.50 87 VAL A C 1
ATOM 636 O O . VAL A 1 87 ? -18.541 -10.889 8.574 1.00 93.50 87 VAL A O 1
ATOM 639 N N . ASP A 1 88 ? -19.531 -12.857 9.009 1.00 84.69 88 ASP A N 1
ATOM 640 C CA . ASP A 1 88 ? -20.050 -13.090 7.668 1.00 84.69 88 ASP A CA 1
ATOM 641 C C . ASP A 1 88 ? -21.564 -12.830 7.576 1.00 84.69 88 ASP A C 1
ATOM 643 O O . ASP A 1 88 ? -22.326 -13.026 8.525 1.00 84.69 88 ASP A O 1
ATOM 647 N N . ASN A 1 89 ? -22.004 -12.383 6.398 1.00 61.97 89 ASN A N 1
ATOM 648 C CA . ASN A 1 89 ? -23.395 -12.363 5.929 1.00 61.97 89 ASN A CA 1
ATOM 649 C C . ASN A 1 89 ? -24.424 -11.531 6.733 1.00 61.97 89 ASN A C 1
ATOM 651 O O . ASN A 1 89 ? -25.576 -11.448 6.310 1.00 61.97 89 ASN A O 1
ATOM 655 N N . THR A 1 90 ? -24.055 -10.874 7.843 1.00 65.62 90 THR A N 1
ATOM 656 C CA . THR A 1 90 ? -25.020 -10.165 8.713 1.00 65.62 90 THR A CA 1
ATOM 657 C C . THR A 1 90 ? -24.521 -8.800 9.231 1.00 65.62 90 THR A C 1
ATOM 659 O O . THR A 1 90 ? -23.989 -8.728 10.339 1.00 65.62 90 THR A O 1
ATOM 662 N N . PRO A 1 91 ? -24.756 -7.689 8.502 1.00 65.56 91 PRO A N 1
ATOM 663 C CA . PRO A 1 91 ? -25.082 -7.608 7.077 1.00 65.56 91 PRO A CA 1
ATOM 664 C C . PRO A 1 91 ? -23.811 -7.683 6.208 1.00 65.56 91 PRO A C 1
ATOM 666 O O . PRO A 1 91 ? -22.755 -7.206 6.607 1.00 65.56 91 PRO A O 1
ATOM 669 N N . SER A 1 92 ? -23.911 -8.220 4.992 1.00 76.81 92 SER A N 1
ATOM 670 C CA . SER A 1 92 ? -22.860 -8.116 3.963 1.00 76.81 92 SER A CA 1
ATOM 671 C C . SER A 1 92 ? -22.905 -6.763 3.241 1.00 76.81 92 SER A C 1
ATOM 673 O O . SER A 1 92 ? -23.992 -6.203 3.080 1.00 76.81 92 SER A O 1
ATOM 675 N N . LEU A 1 93 ? -21.773 -6.262 2.730 1.00 78.06 93 LEU A N 1
ATOM 676 C CA . LEU A 1 93 ? -21.749 -5.065 1.867 1.00 78.06 93 LEU A CA 1
ATOM 677 C C . LEU A 1 93 ? -22.168 -5.387 0.424 1.00 78.06 93 LEU A C 1
ATOM 679 O O . LEU A 1 93 ? -22.870 -4.605 -0.214 1.00 78.06 93 LEU A O 1
ATOM 683 N N . SER A 1 94 ? -21.751 -6.544 -0.088 1.00 78.81 94 SER A N 1
ATOM 684 C CA . SER A 1 94 ? -22.173 -7.101 -1.378 1.00 78.81 94 SER A CA 1
ATOM 685 C C . SER A 1 94 ? -21.868 -8.601 -1.423 1.00 78.81 94 SER A C 1
ATOM 687 O O . SER A 1 94 ? -21.148 -9.107 -0.566 1.00 78.81 94 SER A O 1
ATOM 689 N N . GLU A 1 95 ? -22.347 -9.319 -2.441 1.00 77.12 95 GLU A N 1
ATOM 690 C CA . GLU A 1 95 ? -22.003 -10.740 -2.647 1.00 77.12 95 GLU A CA 1
ATOM 691 C C . GLU A 1 95 ? -20.485 -10.964 -2.804 1.00 77.12 95 GLU A C 1
ATOM 693 O O . GLU A 1 95 ? -19.954 -11.987 -2.378 1.00 77.12 95 GLU A O 1
ATOM 698 N N . ALA A 1 96 ? -19.767 -9.983 -3.365 1.00 66.19 96 ALA A N 1
ATOM 699 C CA . ALA A 1 96 ? -18.310 -10.012 -3.508 1.00 66.19 96 ALA A CA 1
ATOM 700 C C . ALA A 1 96 ? -17.556 -9.639 -2.213 1.00 66.19 96 ALA A C 1
ATOM 702 O O . ALA A 1 96 ? -16.366 -9.932 -2.093 1.00 66.19 96 ALA A O 1
ATOM 703 N N . LEU A 1 97 ? -18.236 -8.995 -1.256 1.00 74.69 97 LEU A N 1
ATOM 704 C CA . LEU A 1 97 ? -17.720 -8.580 0.053 1.00 74.69 97 LEU A CA 1
ATOM 705 C C . LEU A 1 97 ? -18.682 -9.057 1.169 1.00 74.69 97 LEU A C 1
ATOM 707 O O . LEU A 1 97 ? -19.370 -8.236 1.790 1.00 74.69 97 LEU A O 1
ATOM 711 N N . PRO A 1 98 ? -18.766 -10.386 1.408 1.00 80.31 98 PRO A N 1
ATOM 712 C CA . PRO A 1 98 ? -19.725 -10.985 2.343 1.00 80.31 98 PRO A CA 1
ATOM 713 C C . PRO A 1 98 ? -19.335 -10.803 3.817 1.00 80.31 98 PRO A C 1
ATOM 715 O O . PRO A 1 98 ? -20.185 -10.915 4.698 1.00 80.31 98 PRO A O 1
ATOM 718 N N . ASN A 1 99 ? -18.056 -10.526 4.081 1.00 87.00 99 ASN A N 1
ATOM 719 C CA . ASN A 1 99 ? -17.500 -10.318 5.413 1.00 87.00 99 ASN A CA 1
ATOM 720 C C . ASN A 1 99 ? -17.573 -8.840 5.827 1.00 87.00 99 ASN A C 1
ATOM 722 O O . ASN A 1 99 ? -17.511 -7.932 4.998 1.00 87.00 99 ASN A O 1
ATOM 726 N N . SER A 1 100 ? -17.657 -8.582 7.129 1.00 91.88 100 SER A N 1
ATOM 727 C CA . SER A 1 100 ? -17.603 -7.241 7.724 1.00 91.88 100 SER A CA 1
ATOM 728 C C . SER A 1 100 ? -16.959 -7.292 9.104 1.00 91.88 100 SER A C 1
ATOM 730 O O . SER A 1 100 ? -17.051 -8.298 9.803 1.00 91.88 100 SER A O 1
ATOM 732 N N . LEU A 1 101 ? -16.314 -6.205 9.524 1.00 93.19 101 LEU A N 1
ATOM 733 C CA . LEU A 1 101 ? -15.817 -6.070 10.889 1.00 93.19 101 LEU A CA 1
ATOM 734 C C . LEU A 1 101 ? -16.939 -5.548 11.786 1.00 93.19 101 LEU A C 1
ATOM 736 O O . LEU A 1 101 ? -17.466 -4.460 11.560 1.00 93.19 101 LEU A O 1
ATOM 740 N N . GLN A 1 102 ? -17.262 -6.301 12.834 1.00 94.19 102 GLN A N 1
ATOM 741 C CA . GLN A 1 102 ? -18.100 -5.860 13.941 1.00 94.19 102 GLN A CA 1
ATOM 742 C C . GLN A 1 102 ? -17.211 -5.302 15.056 1.00 94.19 102 GLN A C 1
ATOM 744 O O . GLN A 1 102 ? -16.381 -6.020 15.609 1.00 94.19 102 GLN A O 1
ATOM 749 N N . LEU A 1 103 ? -17.423 -4.039 15.423 1.00 92.25 103 LEU A N 1
ATOM 750 C CA . LEU A 1 103 ? -16.945 -3.431 16.664 1.00 92.25 103 LEU A CA 1
ATOM 751 C C . LEU A 1 103 ? -18.056 -3.522 17.712 1.00 92.25 103 LEU A C 1
ATOM 753 O O . LEU A 1 103 ? -19.150 -3.008 17.486 1.00 92.25 103 LEU A O 1
ATOM 757 N N . THR A 1 104 ? -17.770 -4.108 18.874 1.00 93.31 104 THR A N 1
ATOM 758 C CA . THR A 1 104 ? -18.684 -4.108 20.026 1.00 93.31 104 THR A CA 1
ATOM 759 C C . THR A 1 104 ? -18.154 -3.182 21.116 1.00 93.31 104 THR A C 1
ATOM 761 O O . THR A 1 104 ? -17.090 -3.425 21.693 1.00 93.31 104 THR A O 1
ATOM 764 N N . VAL A 1 105 ? -18.915 -2.128 21.415 1.00 88.06 105 VAL A N 1
ATOM 765 C CA . VAL A 1 105 ? -18.602 -1.138 22.453 1.00 88.06 105 VAL A CA 1
ATOM 766 C C . VAL A 1 105 ? -19.224 -1.594 23.781 1.00 88.06 105 VAL A C 1
ATOM 768 O O . VAL A 1 105 ? -20.427 -1.866 23.821 1.00 88.06 105 VAL A O 1
ATOM 771 N N . PRO A 1 106 ? -18.473 -1.683 24.894 1.00 91.88 106 PRO A N 1
ATOM 772 C CA . PRO A 1 106 ? -19.023 -2.174 26.154 1.00 91.88 106 PRO A CA 1
ATOM 773 C C . PRO A 1 106 ? -20.011 -1.174 26.773 1.00 91.88 106 PRO A C 1
ATOM 775 O O . PRO A 1 106 ? -19.955 0.036 26.538 1.00 91.88 106 PRO A O 1
ATOM 778 N N . LYS A 1 107 ? -20.920 -1.673 27.617 1.00 91.81 107 LYS A N 1
ATOM 779 C CA . LYS A 1 107 ? -21.786 -0.810 28.436 1.00 91.81 107 LYS A CA 1
ATOM 780 C C . LYS A 1 107 ? -20.929 -0.046 29.449 1.00 91.81 107 LYS A C 1
ATOM 782 O O . LYS A 1 107 ? -20.104 -0.650 30.125 1.00 91.81 107 LYS A O 1
ATOM 787 N N . GLY A 1 108 ? -21.140 1.265 29.559 1.00 88.62 108 GLY A N 1
ATOM 788 C CA . GLY A 1 108 ? -20.319 2.137 30.408 1.00 88.62 108 GLY A CA 1
ATOM 789 C C . GLY A 1 108 ? -18.953 2.510 29.815 1.00 88.62 108 GLY A C 1
ATOM 790 O O . GLY A 1 108 ? -18.096 2.998 30.548 1.00 88.62 108 GLY A O 1
ATOM 791 N N . ALA A 1 109 ? -18.738 2.294 28.512 1.00 88.12 109 ALA A N 1
ATOM 792 C CA . ALA A 1 109 ? -17.593 2.844 27.794 1.00 88.12 109 ALA A CA 1
ATOM 793 C C . ALA A 1 109 ? -17.489 4.374 27.953 1.00 88.12 109 ALA A C 1
ATOM 795 O O . ALA A 1 109 ? -18.497 5.075 28.021 1.00 88.12 109 ALA A O 1
ATOM 796 N N . THR A 1 110 ? -16.261 4.896 27.973 1.00 88.75 110 THR A N 1
ATOM 797 C CA . THR A 1 110 ? -15.962 6.337 27.968 1.00 88.75 110 THR A CA 1
ATOM 798 C C . THR A 1 110 ? -14.688 6.614 27.165 1.00 88.75 110 THR A C 1
ATOM 800 O O . THR A 1 110 ? -13.839 5.731 27.013 1.00 88.75 110 THR A O 1
ATOM 803 N N . GLY A 1 111 ? -14.557 7.836 26.638 1.00 87.44 111 GLY A N 1
ATOM 804 C CA . GLY A 1 111 ? -13.448 8.220 25.758 1.00 87.44 111 GLY A CA 1
ATOM 805 C C . GLY A 1 111 ? -13.491 7.511 24.399 1.00 87.44 111 GLY A C 1
ATOM 806 O O . GLY A 1 111 ? -14.495 6.912 24.028 1.00 87.44 111 GLY A O 1
ATOM 807 N N . SER A 1 112 ? -12.397 7.575 23.640 1.00 88.06 112 SER A N 1
ATOM 808 C CA . SER A 1 112 ? -12.273 6.901 22.340 1.00 88.06 112 SER A CA 1
ATOM 809 C C . SER A 1 112 ? -12.401 5.375 22.455 1.00 88.06 112 SER A C 1
ATOM 811 O O . SER A 1 112 ? -11.662 4.755 23.222 1.00 88.06 112 SER A O 1
ATOM 813 N N . VAL A 1 113 ? -13.280 4.764 21.652 1.00 87.06 113 VAL A N 1
ATOM 814 C CA . VAL A 1 113 ? -13.423 3.302 21.507 1.00 87.06 113 VAL A CA 1
ATOM 815 C C . VAL A 1 113 ? -13.519 2.914 20.034 1.00 87.06 113 VAL A C 1
ATOM 817 O O . VAL A 1 113 ? -14.321 3.502 19.313 1.00 87.06 113 VAL A O 1
ATOM 820 N N . GLY A 1 114 ? -12.742 1.934 19.560 1.00 90.38 114 GLY A N 1
ATOM 821 C CA . GLY A 1 114 ? -12.721 1.645 18.123 1.00 90.38 114 GLY A CA 1
ATOM 822 C C . GLY A 1 114 ? -11.780 0.563 17.620 1.00 90.38 114 GLY A C 1
ATOM 823 O O . GLY A 1 114 ? -11.559 -0.437 18.297 1.00 90.38 114 GLY A O 1
ATOM 824 N N . VAL A 1 115 ? -11.256 0.771 16.408 1.00 90.75 115 VAL A N 1
ATOM 825 C CA . VAL A 1 115 ? -10.406 -0.166 15.658 1.00 90.75 115 VAL A CA 1
ATOM 826 C C . VAL A 1 115 ? -9.185 0.516 15.039 1.00 90.75 115 VAL A C 1
ATOM 828 O O . VAL A 1 115 ? -9.282 1.654 14.583 1.00 90.75 115 VAL A O 1
ATOM 831 N N . GLN A 1 116 ? -8.060 -0.196 14.991 1.00 90.44 116 GLN A N 1
ATOM 832 C CA . GLN A 1 116 ? -6.825 0.206 14.312 1.00 90.44 116 GLN A CA 1
ATOM 833 C C . GLN A 1 116 ? -6.407 -0.806 13.244 1.00 90.44 116 GLN A C 1
ATOM 835 O O . GLN A 1 116 ? -6.652 -1.997 13.422 1.00 90.44 116 GLN A O 1
ATOM 840 N N . ASN A 1 117 ? -5.741 -0.343 12.183 1.00 87.00 117 ASN A N 1
ATOM 841 C CA . ASN A 1 117 ? -5.094 -1.141 11.144 1.00 87.00 117 ASN A CA 1
ATOM 842 C C . ASN A 1 117 ? -3.601 -0.785 11.050 1.00 87.00 117 ASN A C 1
ATOM 844 O O . ASN A 1 117 ? -3.274 0.383 10.884 1.00 87.00 117 ASN A O 1
ATOM 848 N N . SER A 1 118 ? -2.692 -1.759 11.117 1.00 76.38 118 SER A N 1
ATOM 849 C CA . SER A 1 118 ? -1.232 -1.535 11.027 1.00 76.38 118 SER A CA 1
ATOM 850 C C . SER A 1 118 ? -0.670 -1.439 9.606 1.00 76.38 118 SER A C 1
ATOM 852 O O . SER A 1 118 ? 0.534 -1.232 9.434 1.00 76.38 118 SER A O 1
ATOM 854 N N . GLY A 1 119 ? -1.516 -1.688 8.606 1.00 70.00 119 GLY A N 1
ATOM 855 C CA . GLY A 1 119 ? -1.132 -1.824 7.210 1.00 70.00 119 GLY A CA 1
ATOM 856 C C . GLY A 1 119 ? -0.021 -2.839 6.941 1.00 70.00 119 GLY A C 1
ATOM 857 O O . GLY A 1 119 ? 0.347 -3.653 7.791 1.00 70.00 119 GLY A O 1
ATOM 858 N N . TYR A 1 120 ? 0.497 -2.798 5.716 1.00 59.22 120 TYR A N 1
ATOM 859 C CA . TYR A 1 120 ? 1.487 -3.753 5.223 1.00 59.22 120 TYR A CA 1
ATOM 860 C C . TYR A 1 120 ? 2.870 -3.479 5.825 1.00 59.22 120 TYR A C 1
ATOM 862 O O . TYR A 1 120 ? 3.479 -2.453 5.535 1.00 59.22 120 TYR A O 1
ATOM 870 N N . SER A 1 121 ? 3.367 -4.400 6.661 1.00 57.00 121 SER A N 1
ATOM 871 C CA . SER A 1 121 ? 4.688 -4.318 7.319 1.00 57.00 121 SER A CA 1
ATOM 872 C C . SER A 1 121 ? 4.945 -2.999 8.073 1.00 57.00 121 SER A C 1
ATOM 874 O O . SER A 1 121 ? 6.090 -2.569 8.209 1.00 57.00 121 SER A O 1
ATOM 876 N N . GLY A 1 122 ? 3.877 -2.363 8.570 1.00 42.31 122 GLY A N 1
ATOM 877 C CA . GLY A 1 122 ? 3.886 -0.963 8.990 1.00 42.31 122 GLY A CA 1
ATOM 878 C C . GLY A 1 122 ? 3.674 -0.031 7.795 1.00 42.31 122 GLY A C 1
ATOM 879 O O . GLY A 1 122 ? 4.631 0.551 7.285 1.00 42.31 122 GLY A O 1
ATOM 880 N N . SER A 1 123 ? 2.414 0.140 7.374 1.00 38.00 123 SER A N 1
ATOM 881 C CA . SER A 1 123 ? 2.030 1.164 6.383 1.00 38.00 123 SER A CA 1
ATOM 882 C C . SER A 1 123 ? 2.528 2.527 6.803 1.00 38.00 123 SER A C 1
ATOM 884 O O . SER A 1 123 ? 2.445 2.815 7.979 1.00 38.00 123 SER A O 1
ATOM 886 N N . THR A 1 124 ? 2.921 3.431 5.912 1.00 39.72 124 THR A N 1
ATOM 887 C CA . THR A 1 124 ? 3.179 4.825 6.310 1.00 39.72 124 THR A CA 1
ATOM 888 C C . THR A 1 124 ? 1.899 5.531 6.828 1.00 39.72 1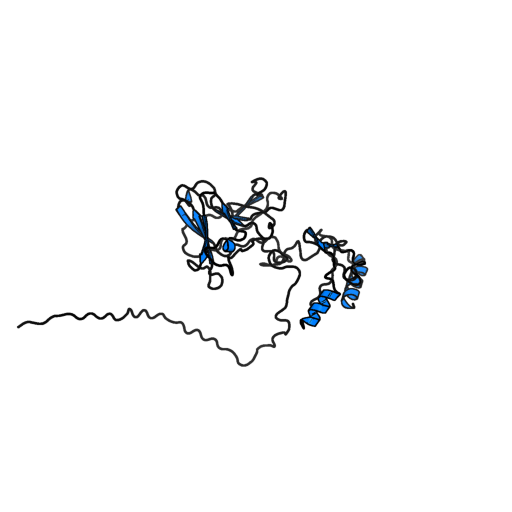24 THR A C 1
ATOM 890 O O . THR A 1 124 ? 0.842 5.420 6.219 1.00 39.72 124 THR A O 1
ATOM 893 N N . PHE A 1 125 ? 2.022 6.316 7.919 1.00 44.44 125 PHE A N 1
ATOM 894 C CA . PHE A 1 125 ? 1.005 7.167 8.612 1.00 44.44 125 PHE A CA 1
ATOM 895 C C . PHE A 1 125 ? -0.012 6.517 9.650 1.00 44.44 125 PHE A C 1
ATOM 897 O O . PHE A 1 125 ? -0.399 5.367 9.493 1.00 44.44 125 PHE A O 1
ATOM 904 N N . LYS A 1 126 ? -0.405 7.217 10.763 1.00 30.78 126 LYS A N 1
ATOM 905 C CA . LYS A 1 126 ? -0.989 6.657 12.056 1.00 30.78 126 LYS A CA 1
ATOM 906 C C . LYS A 1 126 ? -2.539 6.907 12.400 1.00 30.78 126 LYS A C 1
ATOM 908 O O . LYS A 1 126 ? -3.286 6.910 11.443 1.00 30.78 126 LYS A O 1
ATOM 913 N N . GLY A 1 127 ? -3.110 7.025 13.652 1.00 28.66 127 GLY A N 1
ATOM 914 C CA . GLY A 1 127 ? -4.614 7.037 14.020 1.00 28.66 127 GLY A CA 1
ATOM 915 C C . GLY A 1 127 ? -5.554 8.214 14.622 1.00 28.66 127 GLY A C 1
ATOM 916 O O . GLY A 1 127 ? -5.385 9.383 14.311 1.00 28.66 127 GLY A O 1
ATOM 917 N N . PRO A 1 128 ? -6.569 8.001 15.530 1.00 33.22 128 PRO A N 1
ATOM 918 C CA . PRO A 1 128 ? -8.035 8.372 15.514 1.00 33.22 128 PRO A CA 1
ATOM 919 C C . PRO A 1 128 ? -8.554 9.477 16.504 1.00 33.22 128 PRO A C 1
ATOM 921 O O . PRO A 1 128 ? -7.782 9.944 17.340 1.00 33.22 128 PRO A O 1
ATOM 924 N N . PHE A 1 129 ? -9.855 9.860 16.638 1.00 28.09 129 PHE A N 1
ATOM 925 C CA . PHE A 1 129 ? -11.065 9.726 15.781 1.00 28.09 129 PHE A CA 1
ATOM 926 C C . PHE A 1 129 ? -11.888 11.030 15.752 1.00 28.09 129 PHE A C 1
ATOM 928 O O . PHE A 1 129 ? -12.048 11.630 16.813 1.00 28.09 129 PHE A O 1
ATOM 935 N N . ASN A 1 130 ? -12.494 11.529 14.674 1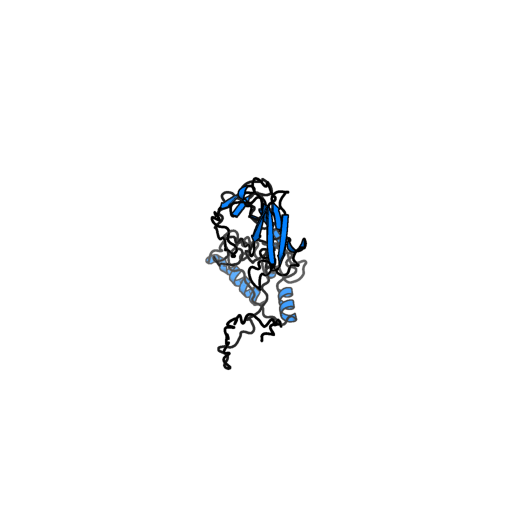.00 47.94 130 ASN A N 1
ATOM 936 C CA . ASN A 1 130 ? -11.840 11.848 13.409 1.00 47.94 130 ASN A CA 1
ATOM 937 C C . ASN A 1 130 ? -11.301 10.668 12.579 1.00 47.94 130 ASN A C 1
ATOM 939 O O . ASN A 1 130 ? -10.338 10.053 12.990 1.00 47.94 130 ASN A O 1
ATOM 943 N N . ILE A 1 131 ? -11.734 10.425 11.341 1.00 49.12 131 ILE A N 1
ATOM 944 C CA . ILE A 1 131 ? -10.833 9.682 10.435 1.00 49.12 131 ILE A CA 1
ATOM 945 C C . ILE A 1 131 ? -9.528 10.500 10.414 1.00 49.12 131 ILE A C 1
ATOM 947 O O . ILE A 1 131 ? -9.557 11.708 10.181 1.00 49.12 131 ILE A O 1
ATOM 951 N N . ALA A 1 132 ? -8.434 9.919 10.891 1.00 50.38 132 ALA A N 1
ATOM 952 C CA . ALA A 1 132 ? -7.322 10.687 11.441 1.00 50.38 132 ALA A CA 1
ATOM 953 C C . ALA A 1 132 ? -6.097 9.825 11.558 1.00 50.38 132 ALA A C 1
ATOM 955 O O . ALA A 1 132 ? -6.205 8.597 11.582 1.00 50.38 132 ALA A O 1
ATOM 956 N N . LEU A 1 133 ? -4.965 10.519 11.695 1.00 47.09 133 LEU A N 1
ATOM 957 C CA . LEU A 1 133 ? -3.688 9.903 11.948 1.00 47.09 133 LEU A CA 1
ATOM 958 C C . LEU A 1 133 ? -2.985 10.501 13.206 1.00 47.09 133 LEU A C 1
ATOM 960 O O . LEU A 1 133 ? -2.818 11.705 13.271 1.00 47.09 133 LEU A O 1
ATOM 964 N N . LYS A 1 134 ? -2.629 9.668 14.210 1.00 50.56 134 LYS A N 1
ATOM 965 C CA . LYS A 1 134 ? -2.028 9.792 15.574 1.00 50.56 134 LYS A CA 1
ATOM 966 C C . LYS A 1 134 ? -0.856 8.839 15.780 1.00 50.56 134 LYS A C 1
ATOM 968 O O . LYS A 1 134 ? -1.037 7.634 15.667 1.00 50.56 134 LYS A O 1
ATOM 973 N N . SER A 1 135 ? 0.295 9.326 16.221 1.00 40.56 135 SER A N 1
ATOM 974 C CA . SER A 1 135 ? 1.486 8.495 16.327 1.00 40.56 135 SER A CA 1
ATOM 975 C C . SER A 1 135 ? 1.400 7.347 17.357 1.00 40.56 135 SER A C 1
ATOM 977 O O . SER A 1 135 ? 1.141 7.609 18.521 1.00 40.56 135 SER A O 1
ATOM 979 N N . SER A 1 136 ? 1.730 6.101 17.000 1.00 53.84 136 SER A N 1
ATOM 980 C CA . SER A 1 136 ? 1.908 4.979 17.949 1.00 53.84 136 SER A CA 1
ATOM 981 C C . SER A 1 136 ? 3.149 5.123 18.845 1.00 53.84 136 SER A C 1
ATOM 983 O O . SER A 1 136 ? 3.133 4.703 19.997 1.00 53.84 136 SER A O 1
ATOM 985 N N . THR A 1 137 ? 4.219 5.746 18.338 1.00 42.91 137 THR A N 1
ATOM 986 C CA . THR A 1 137 ? 5.497 5.932 19.049 1.00 42.91 137 THR A CA 1
ATOM 987 C C . THR A 1 137 ? 5.400 7.025 20.115 1.00 42.91 137 THR A C 1
ATOM 989 O O . THR A 1 137 ? 6.133 7.005 21.099 1.00 42.91 137 THR A O 1
ATOM 992 N N . THR A 1 138 ? 4.521 8.014 19.902 1.00 47.31 138 THR A N 1
ATOM 993 C CA . THR A 1 138 ? 4.463 9.255 20.701 1.00 47.31 138 THR A CA 1
ATOM 994 C C . THR A 1 138 ? 3.046 9.708 21.085 1.00 47.31 138 THR A C 1
ATOM 996 O O . THR A 1 138 ? 2.884 10.759 21.696 1.00 47.31 138 THR A O 1
ATOM 999 N N . GLY A 1 139 ? 2.003 8.964 20.712 1.00 61.72 139 GLY A N 1
ATOM 1000 C CA . GLY A 1 139 ? 0.583 9.283 20.935 1.00 61.72 139 GLY A CA 1
ATOM 1001 C C . GLY A 1 139 ? -0.010 10.416 20.074 1.00 61.72 139 GLY A C 1
ATOM 1002 O O . GLY A 1 139 ? -1.218 10.641 20.115 1.00 61.72 139 GLY A O 1
ATOM 1003 N N . ALA A 1 140 ? 0.804 11.169 19.327 1.00 64.50 140 ALA A N 1
ATOM 1004 C CA . ALA A 1 140 ? 0.451 12.516 18.858 1.00 64.50 140 ALA A CA 1
ATOM 1005 C C . ALA A 1 140 ? -0.308 12.575 17.514 1.00 64.50 140 ALA A C 1
ATOM 1007 O O . ALA A 1 140 ? 0.196 12.080 16.508 1.00 64.50 140 ALA A O 1
ATOM 1008 N N . THR A 1 141 ? -1.471 13.243 17.467 1.00 76.75 141 THR A N 1
ATOM 1009 C CA . THR A 1 141 ? -2.271 13.472 16.241 1.00 76.75 141 THR A CA 1
ATOM 1010 C C . THR A 1 141 ? -1.522 14.301 15.187 1.00 76.75 141 THR A C 1
ATOM 1012 O O . THR A 1 141 ? -1.213 15.469 15.399 1.00 76.75 141 THR A O 1
ATOM 1015 N N . LEU A 1 142 ? -1.281 13.672 14.040 1.00 67.31 142 LEU A N 1
ATOM 1016 C CA . LEU A 1 142 ? -0.658 14.148 12.806 1.00 67.31 142 LEU A CA 1
ATOM 1017 C C . LEU A 1 142 ? -1.667 14.648 11.746 1.00 67.31 142 LEU A C 1
ATOM 1019 O O . LEU A 1 142 ? -1.294 15.478 10.932 1.00 67.31 142 LEU A O 1
ATOM 1023 N N . ALA A 1 143 ? -2.903 14.136 11.693 1.00 76.94 143 ALA A N 1
ATOM 1024 C CA . ALA A 1 143 ? -3.982 14.569 10.781 1.00 76.94 143 ALA A CA 1
ATOM 1025 C C . ALA A 1 143 ? -5.358 14.217 11.367 1.00 76.94 143 ALA A C 1
ATOM 1027 O O . ALA A 1 143 ? -5.442 13.276 12.149 1.00 76.94 143 ALA A O 1
ATOM 1028 N N . SER A 1 144 ? -6.444 14.898 10.981 1.00 85.00 144 SER A N 1
ATOM 1029 C CA . SER A 1 144 ? -7.798 14.561 11.463 1.00 85.00 144 SER A CA 1
ATOM 1030 C C . SER A 1 144 ? -8.952 15.197 10.671 1.00 85.00 144 SER A C 1
ATOM 1032 O O . SER A 1 144 ? -8.880 16.360 10.285 1.00 85.00 144 SER A O 1
ATOM 1034 N N . ALA A 1 145 ? -10.045 14.445 10.484 1.00 85.44 145 ALA A N 1
ATOM 1035 C CA . ALA A 1 145 ? -11.339 14.915 9.984 1.00 85.44 145 ALA A CA 1
ATOM 1036 C C . ALA A 1 145 ? -12.516 14.108 10.584 1.00 85.44 145 ALA A C 1
ATOM 1038 O O . ALA A 1 145 ? -12.634 12.903 10.369 1.00 85.44 145 ALA A O 1
ATOM 1039 N N . SER A 1 146 ? -13.406 14.759 11.341 1.00 80.94 146 SER A N 1
ATOM 1040 C CA . SER A 1 146 ? -14.617 14.133 11.911 1.00 80.94 146 SER A CA 1
ATOM 1041 C C . SER A 1 146 ? -15.843 14.278 11.013 1.00 80.94 146 SER A C 1
ATOM 1043 O O . SER A 1 146 ? -16.036 15.314 10.383 1.00 80.94 146 SER A O 1
ATOM 1045 N N . VAL A 1 147 ? -16.715 13.268 11.043 1.00 78.44 147 VAL A N 1
ATOM 1046 C CA . VAL A 1 147 ? -18.048 13.284 10.424 1.00 78.44 147 VAL A CA 1
ATOM 1047 C C . VAL A 1 147 ? -19.082 12.995 11.508 1.00 78.44 147 VAL A C 1
ATOM 1049 O O . VAL A 1 147 ? -18.902 12.074 12.302 1.00 78.44 147 VAL A O 1
ATOM 1052 N N . GLN A 1 148 ? -20.149 13.791 11.556 1.00 75.31 148 GLN A N 1
ATOM 1053 C CA . GLN A 1 148 ? -21.277 13.564 12.459 1.00 75.31 148 GLN A CA 1
ATOM 1054 C C . GLN A 1 148 ? -22.283 12.624 11.794 1.00 75.31 148 GLN A C 1
ATOM 1056 O O . GLN A 1 148 ? -22.778 12.921 10.708 1.00 75.31 148 GLN A O 1
ATOM 1061 N N . ILE A 1 149 ? -22.592 11.506 12.450 1.00 68.69 149 ILE A N 1
ATOM 1062 C CA . ILE A 1 149 ? -23.660 10.590 12.040 1.00 68.69 149 ILE A CA 1
ATOM 1063 C C . ILE A 1 149 ? -24.896 10.952 12.859 1.00 68.69 149 ILE A C 1
ATOM 1065 O O . ILE A 1 149 ? -24.979 10.625 14.039 1.00 68.69 149 ILE A O 1
ATOM 1069 N N . THR A 1 150 ? -25.816 11.702 12.253 1.00 61.94 150 THR A N 1
ATOM 1070 C CA . THR A 1 150 ? -26.967 12.291 12.958 1.00 61.94 150 THR A CA 1
ATOM 1071 C C . THR A 1 150 ? -28.128 11.324 13.167 1.00 61.94 150 THR A C 1
ATOM 1073 O O . THR A 1 150 ? -28.937 11.558 14.054 1.00 61.94 150 THR A O 1
ATOM 1076 N N . GLU A 1 151 ? -28.212 10.255 12.372 1.00 55.62 151 GLU A N 1
ATOM 1077 C CA . GLU A 1 151 ? -29.304 9.277 12.402 1.00 55.62 151 GLU A CA 1
ATOM 1078 C C . GLU A 1 151 ? -28.750 7.840 12.360 1.00 55.62 151 GLU A C 1
ATOM 1080 O O . GLU A 1 151 ? -27.802 7.576 11.610 1.00 55.62 151 GLU A O 1
ATOM 1085 N N . PRO A 1 152 ? -29.322 6.886 13.121 1.00 63.22 152 PRO A N 1
ATOM 1086 C CA . PRO A 1 152 ? -28.895 5.490 13.102 1.00 63.22 152 PRO A CA 1
ATOM 1087 C C . PRO A 1 152 ? -29.339 4.791 11.805 1.00 63.22 152 PRO A C 1
ATOM 1089 O O . PRO A 1 152 ? -30.494 4.391 11.652 1.00 63.22 152 PRO A O 1
ATOM 1092 N N . SER A 1 153 ? -28.405 4.611 10.868 1.00 66.25 153 SER A N 1
ATOM 1093 C CA . SER A 1 153 ? -28.647 3.875 9.621 1.00 66.25 153 SER A CA 1
ATOM 1094 C C . SER A 1 153 ? -28.504 2.362 9.807 1.00 66.25 153 SER A C 1
ATOM 1096 O O . SER A 1 153 ? -27.514 1.884 10.355 1.00 66.25 153 SER A O 1
ATOM 1098 N N . THR A 1 154 ? -29.458 1.601 9.267 1.00 72.00 154 THR A N 1
ATOM 1099 C CA . THR A 1 154 ? -29.337 0.147 9.024 1.00 72.00 154 THR A CA 1
ATOM 1100 C C . THR A 1 154 ? -28.865 -0.179 7.602 1.00 72.00 154 THR A C 1
ATOM 1102 O O . THR A 1 154 ? -28.688 -1.345 7.263 1.00 72.00 154 THR A O 1
ATOM 1105 N N . GLN A 1 155 ? -28.671 0.844 6.763 1.00 79.44 155 GLN A N 1
ATOM 1106 C CA . GLN A 1 155 ? -28.136 0.741 5.406 1.00 79.44 155 GLN A CA 1
ATOM 1107 C C . GLN A 1 155 ? -26.655 1.124 5.390 1.00 79.44 155 GLN A C 1
ATOM 1109 O O . GLN A 1 155 ? -26.232 2.013 6.136 1.00 79.44 155 GLN A O 1
ATOM 1114 N N . TRP A 1 156 ? -25.881 0.492 4.508 1.00 81.94 156 TRP A N 1
ATOM 1115 C CA . TRP A 1 156 ? -24.477 0.834 4.297 1.00 81.94 156 TRP A CA 1
ATOM 1116 C C . TRP A 1 156 ? -24.324 2.256 3.747 1.00 81.94 156 TRP A C 1
ATOM 1118 O O . TRP A 1 156 ? -24.836 2.580 2.677 1.00 81.94 156 TRP A O 1
ATOM 1128 N N . THR A 1 157 ? -23.568 3.083 4.468 1.00 81.88 157 THR A N 1
ATOM 1129 C CA . THR A 1 157 ? -23.294 4.480 4.113 1.00 81.88 157 THR A CA 1
ATOM 1130 C C . THR A 1 157 ? -21.793 4.666 3.934 1.00 81.88 157 THR A C 1
ATOM 1132 O O . THR A 1 157 ? -21.028 4.476 4.880 1.00 81.88 157 THR A O 1
ATOM 1135 N N . GLN A 1 158 ? -21.354 5.065 2.738 1.00 84.75 158 GLN A N 1
ATOM 1136 C CA . GLN A 1 158 ? -19.949 5.395 2.503 1.00 84.75 158 GLN A CA 1
ATOM 1137 C C . GLN A 1 158 ? -19.591 6.714 3.201 1.00 84.75 158 GLN A C 1
ATOM 1139 O O . GLN A 1 158 ? -20.222 7.744 2.965 1.00 84.75 158 GLN A O 1
ATOM 1144 N N . ILE A 1 159 ? -18.541 6.694 4.022 1.00 83.44 159 ILE A N 1
ATOM 1145 C CA . ILE A 1 159 ? -17.942 7.894 4.613 1.00 83.44 159 ILE A CA 1
ATOM 1146 C C . ILE A 1 159 ? -16.648 8.189 3.851 1.00 83.44 159 ILE A C 1
ATOM 1148 O O . ILE A 1 159 ? -15.786 7.323 3.736 1.00 83.44 159 ILE A O 1
ATOM 1152 N N . SER A 1 160 ? -16.510 9.409 3.332 1.00 87.38 160 SER A N 1
ATOM 1153 C CA . SER A 1 160 ? -15.332 9.854 2.582 1.00 87.38 160 SER A CA 1
ATOM 1154 C C . SER A 1 160 ? -14.898 11.233 3.065 1.00 87.38 160 SER A C 1
ATOM 1156 O O . SER A 1 160 ? -15.704 12.162 3.105 1.00 87.38 160 SER A O 1
ATOM 1158 N N . VAL A 1 161 ? -13.620 11.373 3.417 1.00 86.75 161 VAL A N 1
ATOM 1159 C CA . VAL A 1 161 ? -12.999 12.627 3.870 1.00 86.75 161 VAL A CA 1
ATOM 1160 C C . VAL A 1 161 ? -11.576 12.737 3.328 1.00 86.75 161 VAL A C 1
ATOM 1162 O O . VAL A 1 161 ? -10.972 11.736 2.950 1.00 86.75 161 VAL A O 1
ATOM 1165 N N . GLN A 1 162 ? -11.015 13.946 3.334 1.00 86.75 162 GLN A N 1
ATOM 1166 C CA . GLN A 1 162 ? -9.593 14.163 3.067 1.00 86.75 162 GLN A CA 1
ATOM 1167 C C . GLN A 1 162 ? -8.835 14.385 4.374 1.00 86.75 162 GLN A C 1
ATOM 1169 O O . GLN A 1 162 ? -9.310 15.091 5.264 1.00 86.75 162 GLN A O 1
ATOM 1174 N N . LEU A 1 163 ? -7.641 13.804 4.469 1.00 81.75 163 LEU A N 1
ATOM 1175 C CA . LEU A 1 163 ? -6.793 13.852 5.656 1.00 81.75 163 LEU A CA 1
ATOM 1176 C C . LEU A 1 163 ? -5.549 14.667 5.326 1.00 81.75 163 LEU A C 1
ATOM 1178 O O . LEU A 1 163 ? -4.722 14.245 4.521 1.00 81.75 163 LEU A O 1
ATOM 1182 N N . LYS A 1 164 ? -5.426 15.854 5.926 1.00 83.69 164 LYS A N 1
ATOM 1183 C CA . LYS A 1 164 ? -4.270 16.730 5.723 1.00 83.69 164 LYS A CA 1
ATOM 1184 C C . LYS A 1 164 ? -3.307 16.614 6.910 1.00 83.69 164 LYS A C 1
ATOM 1186 O O . LYS A 1 164 ? -3.705 16.984 8.015 1.00 83.69 164 LYS A O 1
ATOM 1191 N N . PRO A 1 165 ? -2.059 16.152 6.703 1.00 75.75 165 PRO A N 1
ATOM 1192 C CA . PRO A 1 165 ? -1.033 16.186 7.736 1.00 75.75 165 PRO A CA 1
ATOM 1193 C C . PRO A 1 165 ? -0.760 17.614 8.225 1.00 75.75 165 PRO A C 1
ATOM 1195 O O . PRO A 1 165 ? -0.571 18.531 7.424 1.00 75.75 165 PRO A O 1
ATOM 1198 N N . THR A 1 166 ? -0.721 17.791 9.543 1.00 78.31 166 THR A N 1
ATOM 1199 C CA . THR A 1 166 ? -0.258 18.996 10.245 1.00 78.31 166 THR A CA 1
ATOM 1200 C C . THR A 1 166 ? 1.201 18.871 10.692 1.00 78.31 166 THR A C 1
ATOM 1202 O O . THR A 1 166 ? 1.850 19.889 10.922 1.00 78.31 166 THR A O 1
ATOM 1205 N N . ALA A 1 167 ? 1.728 17.644 10.779 1.00 71.06 167 ALA A N 1
ATOM 1206 C CA . ALA A 1 167 ? 3.124 17.339 11.080 1.00 71.06 167 ALA A CA 1
ATOM 1207 C C . ALA A 1 167 ? 3.575 16.031 10.402 1.00 71.06 167 ALA A C 1
ATOM 1209 O O . ALA A 1 167 ? 2.779 15.109 10.209 1.00 71.06 167 ALA A O 1
ATOM 1210 N N . THR A 1 168 ? 4.866 15.938 10.082 1.00 70.69 168 THR A N 1
ATOM 1211 C CA . THR A 1 168 ? 5.516 14.699 9.624 1.00 70.69 168 THR A CA 1
ATOM 1212 C C . THR A 1 168 ? 5.752 13.757 10.811 1.00 70.69 168 THR A C 1
ATOM 1214 O O . THR A 1 168 ? 6.104 14.209 11.900 1.00 70.69 168 THR A O 1
ATOM 1217 N N . ALA A 1 169 ? 5.572 12.447 10.617 1.00 62.75 169 ALA A N 1
ATOM 1218 C CA . ALA A 1 169 ? 5.886 11.443 11.636 1.00 62.75 169 ALA A CA 1
ATOM 1219 C C . ALA A 1 169 ? 7.405 11.320 11.878 1.00 62.75 169 ALA A C 1
ATOM 1221 O O . ALA A 1 169 ? 8.207 11.567 10.980 1.00 62.75 169 ALA A O 1
ATOM 1222 N N . SER A 1 170 ? 7.795 10.878 13.077 1.00 63.34 170 SER A N 1
ATOM 1223 C CA . SER A 1 170 ? 9.191 10.588 13.444 1.00 63.34 170 SER A CA 1
ATOM 1224 C C . SER A 1 170 ? 9.752 9.301 12.831 1.00 63.34 170 SER A C 1
ATOM 1226 O O . SER A 1 170 ? 10.967 9.144 12.760 1.00 63.34 170 SER A O 1
ATOM 1228 N N . ASP A 1 171 ? 8.883 8.356 12.462 1.00 58.94 171 ASP A N 1
ATOM 1229 C CA . ASP A 1 171 ? 9.248 6.990 12.077 1.00 58.94 171 ASP A CA 1
ATOM 1230 C C . ASP A 1 171 ? 8.111 6.272 11.319 1.00 58.94 171 ASP A C 1
ATOM 1232 O O . ASP A 1 171 ? 6.999 6.792 11.171 1.00 58.94 171 ASP A O 1
ATOM 1236 N N . THR A 1 172 ? 8.386 5.047 10.861 1.00 59.31 172 THR A N 1
ATOM 1237 C CA . THR A 1 172 ? 7.508 4.247 9.996 1.00 59.31 172 THR A CA 1
ATOM 1238 C C . THR A 1 172 ? 6.466 3.368 10.709 1.00 59.31 172 THR A C 1
ATOM 1240 O O . THR A 1 172 ? 5.612 2.826 10.018 1.00 59.31 172 THR A O 1
ATOM 1243 N N . ASN A 1 173 ? 6.446 3.238 12.043 1.00 64.25 173 ASN A N 1
ATOM 1244 C CA . ASN A 1 173 ? 5.648 2.212 12.756 1.00 64.25 173 ASN A CA 1
ATOM 1245 C C . ASN A 1 173 ? 4.150 2.563 12.875 1.00 64.25 173 ASN A C 1
ATOM 1247 O O . ASN A 1 173 ? 3.674 2.916 13.950 1.00 64.25 173 ASN A O 1
ATOM 1251 N N . ASN A 1 174 ? 3.419 2.609 11.772 1.00 69.88 174 ASN A N 1
ATOM 1252 C CA . ASN A 1 174 ? 2.296 3.527 11.574 1.00 69.88 174 ASN A CA 1
ATOM 1253 C C . ASN A 1 174 ? 0.927 2.791 11.426 1.00 69.88 174 ASN A C 1
ATOM 1255 O O . ASN A 1 174 ? 0.847 1.799 10.712 1.00 69.88 174 ASN A O 1
ATOM 1259 N N . VAL A 1 175 ? -0.131 3.249 12.126 1.00 79.50 175 VAL A N 1
ATOM 1260 C CA . VAL A 1 175 ? -1.453 2.571 12.267 1.00 79.50 175 VAL A CA 1
ATOM 1261 C C . VAL A 1 175 ? -2.667 3.440 11.884 1.00 79.50 175 VAL A C 1
ATOM 1263 O O . VAL A 1 175 ? -2.958 4.348 12.631 1.00 79.50 175 VAL A O 1
ATOM 1266 N N . PHE A 1 176 ? -3.455 3.178 10.839 1.00 85.88 176 PHE A N 1
ATOM 1267 C CA . PHE A 1 176 ? -4.740 3.888 10.616 1.00 85.88 176 PHE A CA 1
ATOM 1268 C C . PHE A 1 176 ? -5.782 3.549 11.699 1.00 85.88 176 PHE A C 1
ATOM 1270 O O . PHE A 1 176 ? -5.854 2.397 12.109 1.00 85.88 176 PHE A O 1
ATOM 1277 N N . GLU A 1 177 ? -6.634 4.484 12.151 1.00 89.75 177 GLU A N 1
ATOM 1278 C CA . GLU A 1 177 ? -7.569 4.205 13.262 1.00 89.75 177 GLU A CA 1
ATOM 1279 C C . GLU A 1 177 ? -8.955 4.895 13.152 1.00 89.75 177 GLU A C 1
ATOM 1281 O O . GLU A 1 177 ? -9.102 5.991 12.608 1.00 89.75 177 GLU A O 1
ATOM 1286 N N . VAL A 1 178 ? -9.982 4.264 13.746 1.00 89.62 178 VAL A N 1
ATOM 1287 C CA . VAL A 1 178 ? -11.416 4.626 13.691 1.00 89.62 178 VAL A CA 1
ATOM 1288 C C . VAL A 1 178 ? -12.080 4.386 15.065 1.00 89.62 178 VAL A C 1
ATOM 1290 O O . VAL A 1 178 ? -12.260 3.234 15.439 1.00 89.62 178 VAL A O 1
ATOM 1293 N N . THR A 1 179 ? -12.443 5.428 15.843 1.00 89.75 179 THR A N 1
ATOM 1294 C CA . THR A 1 179 ? -12.948 5.311 17.246 1.00 89.75 179 THR A CA 1
ATOM 1295 C C . THR A 1 179 ? -14.139 6.206 17.644 1.00 89.75 179 THR A C 1
ATOM 1297 O O . THR A 1 179 ? -13.952 7.358 18.033 1.00 89.75 179 THR A O 1
ATOM 1300 N N . VAL A 1 180 ? -15.364 5.686 17.685 1.00 85.12 180 VAL A N 1
ATOM 1301 C CA . VAL A 1 180 ? -16.516 6.426 18.242 1.00 85.12 180 VAL A CA 1
ATOM 1302 C C . VAL A 1 180 ? -16.290 6.914 19.684 1.00 85.12 180 VAL A C 1
ATOM 1304 O O . VAL A 1 180 ? -15.471 6.365 20.427 1.00 85.12 180 VAL A O 1
ATOM 1307 N N . ASP A 1 181 ? -17.037 7.944 20.095 1.00 86.31 181 ASP A N 1
ATOM 1308 C CA . ASP A 1 181 ? -17.148 8.287 21.515 1.00 86.31 181 ASP A CA 1
ATOM 1309 C C . ASP A 1 181 ? -17.844 7.143 22.264 1.00 86.31 181 ASP A C 1
ATOM 1311 O O . ASP A 1 181 ? -18.992 6.792 21.982 1.00 86.31 181 ASP A O 1
ATOM 1315 N N . GLY A 1 182 ? -17.134 6.568 23.229 1.00 85.25 182 GLY A N 1
ATOM 1316 C CA . GLY A 1 182 ? -17.577 5.416 23.995 1.00 85.25 182 GLY A CA 1
ATOM 1317 C C . GLY A 1 182 ? -18.820 5.693 24.832 1.00 85.25 182 GLY A C 1
ATOM 1318 O O . GLY A 1 182 ? -19.636 4.791 24.975 1.00 85.25 182 GLY A O 1
ATOM 1319 N N . ALA A 1 183 ? -19.010 6.917 25.337 1.00 85.69 183 ALA A N 1
ATOM 1320 C CA . ALA A 1 183 ? -20.190 7.242 26.141 1.00 85.69 183 ALA A CA 1
ATOM 1321 C C . ALA A 1 183 ? -21.467 7.244 25.283 1.00 85.69 183 ALA A C 1
ATOM 1323 O O . ALA A 1 183 ? -22.476 6.654 25.668 1.00 85.69 183 ALA A O 1
ATOM 1324 N N . SER A 1 184 ? -21.396 7.835 24.089 1.00 82.88 184 SER A N 1
ATOM 1325 C CA . SER A 1 184 ? -22.482 7.866 23.102 1.00 82.88 184 SER A CA 1
ATOM 1326 C C . SER A 1 184 ? -22.747 6.488 22.477 1.00 82.88 184 SER A C 1
ATOM 1328 O O . SER A 1 184 ? -23.895 6.121 22.222 1.00 82.88 184 SER A O 1
ATOM 1330 N N . ALA A 1 185 ? -21.695 5.694 22.254 1.00 84.12 185 ALA A N 1
ATOM 1331 C CA . ALA A 1 185 ? -21.778 4.364 21.649 1.00 84.12 185 ALA A CA 1
ATOM 1332 C C . ALA A 1 185 ? -21.939 3.207 22.661 1.00 84.12 185 ALA A C 1
ATOM 1334 O O . ALA A 1 185 ? -21.929 2.042 22.263 1.00 84.12 185 ALA A O 1
ATOM 1335 N N . ALA A 1 186 ? -22.077 3.488 23.961 1.00 87.25 186 ALA A N 1
ATOM 1336 C CA . ALA A 1 186 ? -22.019 2.486 25.027 1.00 87.25 186 ALA A CA 1
ATOM 1337 C C . ALA A 1 186 ? -23.037 1.341 24.848 1.00 87.25 186 ALA A C 1
ATOM 1339 O O . ALA A 1 186 ? -24.250 1.540 24.917 1.00 87.25 186 ALA A O 1
ATOM 1340 N N . GLY A 1 187 ? -22.544 0.109 24.693 1.00 85.25 187 GLY A N 1
ATOM 1341 C CA . GLY A 1 187 ? -23.374 -1.084 24.497 1.00 85.25 187 GLY A CA 1
ATOM 1342 C C . GLY A 1 187 ? -23.874 -1.314 23.066 1.00 85.25 187 GLY A C 1
ATOM 1343 O O . GLY A 1 187 ? -24.687 -2.217 22.873 1.00 85.25 187 GLY A O 1
ATOM 1344 N N . GLN A 1 188 ? -23.427 -0.526 22.082 1.00 85.81 188 GLN A N 1
ATOM 1345 C CA . GLN A 1 188 ? -23.783 -0.697 20.669 1.00 85.81 188 GLN A CA 1
ATOM 1346 C C . GLN A 1 188 ? -22.812 -1.644 19.934 1.00 85.81 188 GLN A C 1
ATOM 1348 O O . GLN A 1 188 ? -21.657 -1.822 20.330 1.00 85.81 188 GLN A O 1
ATOM 1353 N N . SER A 1 189 ? -23.282 -2.233 18.829 1.00 88.44 189 SER A N 1
ATOM 1354 C CA . SER A 1 189 ? -22.431 -2.850 17.801 1.00 88.44 189 SER A CA 1
ATOM 1355 C C . SER A 1 189 ? -22.429 -1.977 16.553 1.00 88.44 189 SER A C 1
ATOM 1357 O O . SER A 1 189 ? -23.487 -1.516 16.131 1.00 88.44 189 SER A O 1
ATOM 1359 N N . ILE A 1 190 ? -21.254 -1.766 15.964 1.00 87.25 190 ILE A N 1
ATOM 1360 C CA . ILE A 1 190 ? -21.058 -0.970 14.748 1.00 87.25 190 ILE A CA 1
ATOM 1361 C C . ILE A 1 190 ? -20.349 -1.849 13.722 1.00 87.25 190 ILE A C 1
ATOM 1363 O O . ILE A 1 190 ? -19.355 -2.498 14.048 1.00 87.25 190 ILE A O 1
ATOM 1367 N N . PHE A 1 191 ? -20.864 -1.879 12.496 1.00 89.56 191 PHE A N 1
ATOM 1368 C CA . PHE A 1 191 ? -20.353 -2.722 11.418 1.00 89.56 191 PHE A CA 1
ATOM 1369 C C . PHE A 1 191 ? -19.619 -1.873 10.381 1.00 89.56 191 PHE A C 1
ATOM 1371 O O . PHE A 1 191 ? -20.081 -0.793 10.012 1.00 89.56 191 PHE A O 1
ATOM 1378 N N . PHE A 1 192 ? -18.479 -2.371 9.908 1.00 90.62 192 PHE A N 1
ATOM 1379 C CA . PHE A 1 192 ? -17.635 -1.715 8.916 1.00 90.62 192 PHE A CA 1
ATOM 1380 C C . PHE A 1 192 ? -17.246 -2.692 7.804 1.00 90.62 192 PHE A C 1
ATOM 1382 O O . PHE A 1 192 ? -16.870 -3.835 8.066 1.00 90.62 192 PHE A O 1
ATOM 1389 N N . ALA A 1 193 ? -17.271 -2.217 6.563 1.00 86.38 193 ALA A N 1
ATOM 1390 C CA . ALA A 1 193 ? -16.840 -2.951 5.381 1.00 86.38 193 ALA A CA 1
ATOM 1391 C C . ALA A 1 193 ? -16.135 -1.996 4.413 1.00 86.38 193 ALA A C 1
ATOM 1393 O O . ALA A 1 193 ? -16.453 -0.808 4.387 1.00 86.38 193 ALA A O 1
ATOM 1394 N N . LEU A 1 194 ? -15.193 -2.527 3.625 1.00 84.38 194 LEU A N 1
ATOM 1395 C CA . LEU A 1 194 ? -14.397 -1.787 2.637 1.00 84.38 194 LEU A CA 1
ATOM 1396 C C . LEU A 1 194 ? -13.820 -0.466 3.183 1.00 84.38 194 LEU A C 1
ATOM 1398 O O . LEU A 1 194 ? -14.150 0.629 2.725 1.00 84.38 194 LEU A O 1
ATOM 1402 N N . PHE A 1 195 ? -12.916 -0.577 4.157 1.00 87.69 195 PHE A N 1
ATOM 1403 C CA . PHE A 1 195 ? -12.022 0.531 4.481 1.00 87.69 195 PHE A CA 1
ATOM 1404 C C . PHE A 1 195 ? -11.096 0.817 3.285 1.00 87.69 195 PHE A C 1
ATOM 1406 O O . PHE A 1 195 ? -10.845 -0.066 2.466 1.00 87.69 195 PHE A O 1
ATOM 1413 N N . SER A 1 196 ? -10.565 2.036 3.188 1.00 83.62 196 SER A N 1
ATOM 1414 C CA . SER A 1 196 ? -9.515 2.384 2.225 1.00 83.62 196 SER A CA 1
ATOM 1415 C C . SER A 1 196 ? -8.793 3.663 2.653 1.00 83.62 196 SER A C 1
ATOM 1417 O O . SER A 1 196 ? -9.438 4.596 3.138 1.00 83.62 196 SER A O 1
ATOM 1419 N N . LEU A 1 197 ? -7.473 3.721 2.465 1.00 83.62 197 LEU A N 1
ATOM 1420 C CA . LEU A 1 197 ? -6.666 4.924 2.658 1.00 83.62 197 LEU A CA 1
ATOM 1421 C C . LEU A 1 197 ? -5.611 5.034 1.551 1.00 83.62 197 LEU A C 1
ATOM 1423 O O . LEU A 1 197 ? -4.690 4.223 1.471 1.00 83.62 197 LEU A O 1
ATOM 1427 N N . PHE A 1 198 ? -5.720 6.086 0.738 1.00 72.12 198 PHE A N 1
ATOM 1428 C CA . PHE A 1 198 ? -4.781 6.391 -0.343 1.00 72.12 198 PHE A CA 1
ATOM 1429 C C . PHE A 1 198 ? -3.970 7.668 -0.047 1.00 72.12 198 PHE A C 1
ATOM 1431 O O . PHE A 1 198 ? -4.556 8.679 0.355 1.00 72.12 198 PHE A O 1
ATOM 1438 N N . PRO A 1 199 ? -2.646 7.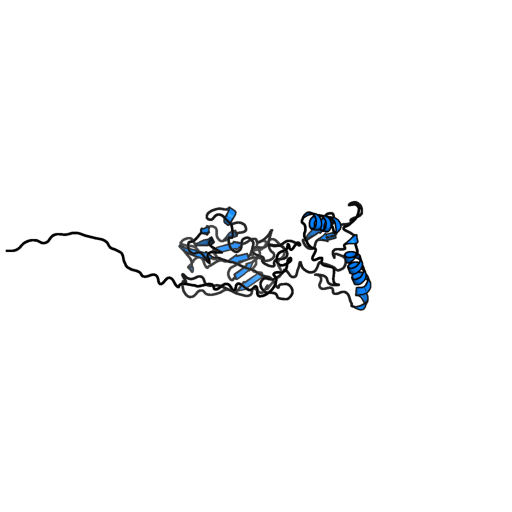672 -0.297 1.00 74.69 199 PRO A N 1
ATOM 1439 C CA . PRO A 1 199 ? -1.847 8.884 -0.432 1.00 74.69 199 PRO A CA 1
ATOM 1440 C C . PRO A 1 199 ? -2.093 9.526 -1.817 1.00 74.69 199 PRO A C 1
ATOM 1442 O O . PRO A 1 199 ? -2.816 8.966 -2.647 1.00 74.69 199 PRO A O 1
ATOM 1445 N N . PRO A 1 200 ? -1.463 10.673 -2.132 1.00 75.81 200 PRO A N 1
ATOM 1446 C CA . PRO A 1 200 ? -1.358 11.143 -3.510 1.00 75.81 200 PRO A CA 1
ATOM 1447 C C . PRO A 1 200 ? -0.755 10.064 -4.425 1.00 75.81 200 PRO A C 1
ATOM 1449 O O . PRO A 1 200 ? 0.342 9.558 -4.189 1.00 75.81 200 PRO A O 1
ATOM 1452 N N . THR A 1 201 ? -1.490 9.706 -5.473 1.00 55.50 201 THR A N 1
ATOM 1453 C CA . THR A 1 201 ? -1.141 8.639 -6.423 1.00 55.50 201 THR A CA 1
ATOM 1454 C C . THR A 1 201 ? -0.395 9.169 -7.643 1.00 55.50 201 THR A C 1
ATOM 1456 O O . THR A 1 201 ? -0.651 10.292 -8.090 1.00 55.50 201 THR A O 1
ATOM 1459 N N . PHE A 1 202 ? 0.417 8.321 -8.273 1.00 50.22 202 PHE A N 1
ATOM 1460 C CA . PHE A 1 202 ? 1.033 8.593 -9.570 1.00 50.22 202 PHE A CA 1
ATOM 1461 C C . PHE A 1 202 ? -0.007 9.071 -10.603 1.00 50.22 202 PHE A C 1
ATOM 1463 O O . PHE A 1 202 ? -1.086 8.487 -10.749 1.00 50.22 202 PHE A O 1
ATOM 1470 N N . MET A 1 203 ? 0.305 10.171 -11.298 1.00 57.50 203 MET A N 1
ATOM 1471 C CA . MET A 1 203 ? -0.576 10.839 -12.273 1.00 57.50 203 MET A CA 1
ATOM 1472 C C . MET A 1 203 ? -1.992 11.178 -11.746 1.00 57.50 203 MET A C 1
ATOM 1474 O O . MET A 1 203 ? -2.932 11.273 -12.535 1.00 57.50 203 MET A O 1
ATOM 1478 N N . ASN A 1 204 ? -2.161 11.353 -10.425 1.00 69.06 204 ASN A N 1
ATOM 1479 C CA . ASN A 1 204 ? -3.445 11.620 -9.753 1.00 69.06 204 ASN A CA 1
ATOM 1480 C C . ASN A 1 204 ? -4.565 10.611 -10.100 1.00 69.06 204 ASN A C 1
ATOM 1482 O O . ASN A 1 204 ? -5.747 10.961 -10.138 1.00 69.06 204 ASN A O 1
ATOM 1486 N N . ARG A 1 205 ? -4.209 9.353 -10.391 1.00 45.78 205 ARG A N 1
ATOM 1487 C CA . ARG A 1 205 ? -5.177 8.303 -10.730 1.00 45.78 205 ARG A CA 1
ATOM 1488 C C . ARG A 1 205 ? -5.905 7.803 -9.480 1.00 45.78 205 ARG A C 1
ATOM 1490 O O . ARG A 1 205 ? -5.292 7.219 -8.594 1.00 45.78 205 ARG A O 1
ATOM 1497 N N . ALA A 1 206 ? -7.230 7.949 -9.446 1.00 62.69 206 ALA A N 1
ATOM 1498 C CA . ALA A 1 206 ? -8.061 7.266 -8.454 1.00 62.69 206 ALA A CA 1
ATOM 1499 C C . ALA A 1 206 ? -7.794 5.748 -8.488 1.00 62.69 206 ALA A C 1
ATOM 1501 O O . ALA A 1 206 ? -7.670 5.177 -9.572 1.00 62.69 206 ALA A O 1
ATOM 1502 N N . ASN A 1 207 ? -7.691 5.112 -7.314 1.00 56.16 207 ASN A N 1
ATOM 1503 C CA . ASN A 1 207 ? -7.268 3.710 -7.172 1.00 56.16 207 ASN A CA 1
ATOM 1504 C C . ASN A 1 207 ? -5.886 3.412 -7.812 1.00 56.16 207 ASN A C 1
ATOM 1506 O O . ASN A 1 207 ? -5.650 2.320 -8.325 1.00 56.16 207 ASN A O 1
ATOM 1510 N N . GLY A 1 208 ? -5.000 4.412 -7.854 1.00 49.22 208 GLY A N 1
ATOM 1511 C CA . GLY A 1 208 ? -3.749 4.379 -8.607 1.00 49.22 208 GLY A CA 1
ATOM 1512 C C . GLY A 1 208 ? -2.539 3.793 -7.877 1.00 49.22 208 GLY A C 1
ATOM 1513 O O . GLY A 1 208 ? -2.631 3.182 -6.813 1.00 49.22 208 GLY A O 1
ATOM 1514 N N . MET A 1 209 ? -1.380 4.012 -8.494 1.00 55.97 209 MET A N 1
ATOM 1515 C CA . MET A 1 209 ? -0.074 3.540 -8.031 1.00 55.97 209 MET A CA 1
ATOM 1516 C C . MET A 1 209 ? 0.569 4.535 -7.057 1.00 55.97 209 MET A C 1
ATOM 1518 O O . MET A 1 209 ? 0.285 5.737 -7.117 1.00 55.97 209 MET A O 1
ATOM 1522 N N . ARG A 1 210 ? 1.441 4.057 -6.166 1.00 57.31 210 ARG A N 1
ATOM 1523 C CA . ARG A 1 210 ? 2.147 4.889 -5.183 1.00 57.31 210 ARG A CA 1
ATOM 1524 C C . ARG A 1 210 ? 3.206 5.744 -5.874 1.00 57.31 210 ARG A C 1
ATOM 1526 O O . ARG A 1 210 ? 3.982 5.259 -6.696 1.00 57.31 210 ARG A O 1
ATOM 1533 N N . LEU A 1 211 ? 3.218 7.034 -5.539 1.00 56.22 211 LEU A N 1
ATOM 1534 C CA . LEU A 1 211 ? 4.134 8.009 -6.133 1.00 56.22 211 LEU A CA 1
ATOM 1535 C C . LEU A 1 211 ? 5.602 7.735 -5.767 1.00 56.22 211 LEU A C 1
ATOM 1537 O O . LEU A 1 211 ? 6.483 8.063 -6.549 1.00 56.22 211 LEU A O 1
ATOM 1541 N N . ASP A 1 212 ? 5.848 7.137 -4.601 1.00 48.19 212 ASP A N 1
ATOM 1542 C CA . ASP A 1 212 ? 7.169 6.841 -4.037 1.00 48.19 212 ASP A CA 1
ATOM 1543 C C . ASP A 1 212 ? 7.791 5.521 -4.535 1.00 48.19 212 ASP A C 1
ATOM 1545 O O . ASP A 1 212 ? 8.841 5.126 -4.042 1.00 48.19 212 ASP A O 1
ATOM 1549 N N . ILE A 1 213 ? 7.155 4.837 -5.493 1.00 52.47 213 ILE A N 1
ATOM 1550 C CA . ILE A 1 213 ? 7.611 3.540 -6.026 1.00 52.47 213 ILE A CA 1
ATOM 1551 C C . ILE A 1 213 ? 7.846 3.616 -7.533 1.00 52.47 213 ILE A C 1
ATOM 1553 O O . ILE A 1 213 ? 8.942 3.306 -7.992 1.00 52.47 213 ILE A O 1
ATOM 1557 N N . ALA A 1 214 ? 6.860 4.118 -8.284 1.00 47.78 214 ALA A N 1
ATOM 1558 C CA . ALA A 1 214 ? 6.788 4.040 -9.748 1.00 47.78 214 ALA A CA 1
ATOM 1559 C C . ALA A 1 214 ? 7.901 4.779 -10.538 1.00 47.78 214 ALA A C 1
ATOM 1561 O O . ALA A 1 214 ? 7.792 4.902 -11.759 1.00 47.78 214 ALA A O 1
ATOM 1562 N N . THR A 1 215 ? 8.935 5.328 -9.882 1.00 48.41 215 THR A N 1
ATOM 1563 C CA . THR A 1 215 ? 9.906 6.248 -10.509 1.00 48.41 215 THR A CA 1
ATOM 1564 C C . THR A 1 215 ? 11.368 6.212 -10.000 1.00 48.41 215 THR A C 1
ATOM 1566 O O . THR A 1 215 ? 12.179 6.923 -10.584 1.00 48.41 215 THR A O 1
ATOM 1569 N N . GLY A 1 216 ? 11.749 5.376 -9.016 1.00 55.34 216 GLY A N 1
ATOM 1570 C CA . GLY A 1 216 ? 13.149 5.102 -8.574 1.00 55.34 216 GLY A CA 1
ATOM 1571 C C . GLY A 1 216 ? 13.966 6.251 -7.919 1.00 55.34 216 GLY A C 1
ATOM 1572 O O . GLY A 1 216 ? 13.981 7.355 -8.436 1.00 55.34 216 GLY A O 1
ATOM 1573 N N . GLN A 1 217 ? 14.661 6.046 -6.789 1.00 65.31 217 GLN A N 1
ATOM 1574 C CA . GLN A 1 217 ? 15.065 7.128 -5.852 1.00 65.31 217 GLN A CA 1
ATOM 1575 C C . GLN A 1 217 ? 15.903 8.289 -6.435 1.00 65.31 217 GLN A C 1
ATOM 1577 O O . GLN A 1 217 ? 15.400 9.404 -6.588 1.00 65.31 217 GLN A O 1
ATOM 1582 N N . GLU A 1 218 ? 17.165 8.051 -6.782 1.00 80.12 218 GLU A N 1
ATOM 1583 C CA . GLU A 1 218 ? 18.089 9.043 -7.362 1.00 80.12 218 GLU A CA 1
ATOM 1584 C C . GLU A 1 218 ? 18.532 8.607 -8.771 1.00 80.12 218 GLU A C 1
ATOM 1586 O O . GLU A 1 218 ? 18.578 7.401 -9.038 1.00 80.12 218 GLU A O 1
ATOM 1591 N N . PRO A 1 219 ? 18.939 9.512 -9.688 1.00 82.12 219 PRO A N 1
ATOM 1592 C CA . PRO A 1 219 ? 19.349 9.116 -11.045 1.00 82.12 219 PRO A CA 1
ATOM 1593 C C . PRO A 1 219 ? 20.577 8.188 -11.066 1.00 82.12 219 PRO A C 1
ATOM 1595 O O . PRO A 1 219 ? 20.796 7.441 -12.024 1.00 82.12 219 PRO A O 1
ATOM 1598 N N . SER A 1 220 ? 21.366 8.210 -9.989 1.00 84.88 220 SER A N 1
ATOM 1599 C CA . SER A 1 220 ? 22.496 7.319 -9.699 1.00 84.88 220 SER A CA 1
ATOM 1600 C C . SER A 1 220 ? 22.097 5.970 -9.076 1.00 84.88 220 SER A C 1
ATOM 1602 O O . SER A 1 220 ? 22.893 5.037 -9.124 1.00 84.88 220 SER A O 1
ATOM 1604 N N . GLN A 1 221 ? 20.889 5.854 -8.514 1.00 77.38 221 GLN A N 1
ATOM 1605 C CA . GLN A 1 221 ? 20.343 4.657 -7.847 1.00 77.38 221 GLN A CA 1
ATOM 1606 C C . GLN A 1 221 ? 19.298 3.906 -8.694 1.00 77.38 221 GLN A C 1
ATOM 1608 O O . GLN A 1 221 ? 18.815 2.843 -8.291 1.00 77.38 221 GLN A O 1
ATOM 1613 N N . ARG A 1 222 ? 18.955 4.450 -9.871 1.00 86.12 222 ARG A N 1
ATOM 1614 C CA . ARG A 1 222 ? 18.103 3.800 -10.876 1.00 86.12 222 ARG A CA 1
ATOM 1615 C C . ARG A 1 222 ? 18.545 2.357 -11.146 1.00 86.12 222 ARG A C 1
ATOM 1617 O O . ARG A 1 222 ? 19.727 2.027 -11.050 1.00 86.12 222 ARG A O 1
ATOM 1624 N N . TRP A 1 223 ? 17.611 1.517 -11.576 1.00 81.94 223 TRP A N 1
ATOM 1625 C CA . TRP A 1 223 ? 17.953 0.211 -12.134 1.00 81.94 223 TRP A CA 1
ATOM 1626 C C . TRP A 1 223 ? 18.742 0.371 -13.449 1.00 81.94 223 TRP A C 1
ATOM 1628 O O . TRP A 1 223 ? 18.431 1.236 -14.272 1.00 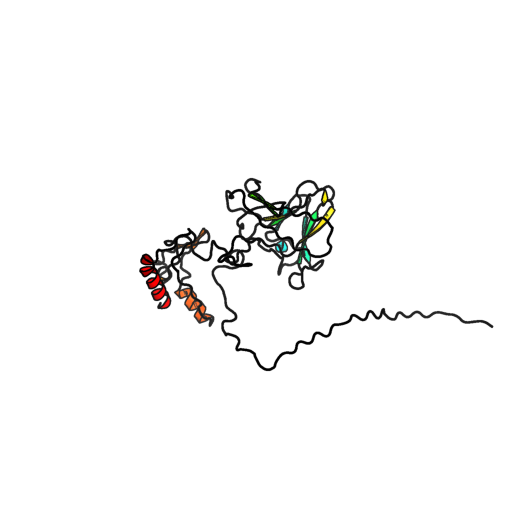81.94 223 TRP A O 1
ATOM 1638 N N . ILE A 1 224 ? 19.794 -0.433 -13.626 1.00 88.25 224 ILE A N 1
ATOM 1639 C CA . ILE A 1 224 ? 20.729 -0.371 -14.760 1.00 88.25 224 ILE A CA 1
ATOM 1640 C C . ILE A 1 224 ? 20.896 -1.790 -15.301 1.00 88.25 224 ILE A C 1
ATOM 1642 O O . ILE A 1 224 ? 21.556 -2.613 -14.671 1.00 88.25 224 ILE A O 1
ATOM 1646 N N . TRP A 1 225 ? 20.313 -2.075 -16.467 1.00 89.88 225 TRP A N 1
ATOM 1647 C CA . TRP A 1 225 ? 20.211 -3.434 -17.014 1.00 89.88 225 TRP A CA 1
ATOM 1648 C C . TRP A 1 225 ? 21.552 -4.181 -17.075 1.00 89.88 225 TRP A C 1
ATOM 1650 O O . TRP A 1 225 ? 21.638 -5.332 -16.647 1.00 89.88 225 TRP A O 1
ATOM 1660 N N . ASN A 1 226 ? 22.617 -3.509 -17.521 1.00 91.56 226 ASN A N 1
ATOM 1661 C CA . ASN A 1 226 ? 23.942 -4.100 -17.699 1.00 91.56 226 ASN A CA 1
ATOM 1662 C C . ASN A 1 226 ? 24.678 -4.376 -16.372 1.00 91.56 226 ASN A C 1
ATOM 1664 O O . ASN A 1 226 ? 25.708 -5.039 -16.389 1.00 91.56 226 ASN A O 1
ATOM 1668 N N . ASN A 1 227 ? 24.169 -3.886 -15.234 1.00 88.69 227 ASN A N 1
ATOM 1669 C CA . ASN A 1 227 ? 24.643 -4.269 -13.898 1.00 88.69 227 ASN A CA 1
ATOM 1670 C C . ASN A 1 227 ? 23.969 -5.567 -13.406 1.00 88.69 227 ASN A C 1
ATOM 1672 O O . ASN A 1 227 ? 24.344 -6.092 -12.361 1.00 88.69 227 ASN A O 1
ATOM 1676 N N . THR A 1 228 ? 22.959 -6.061 -14.134 1.00 73.50 228 THR A N 1
ATOM 1677 C CA . THR A 1 228 ? 22.090 -7.181 -13.733 1.00 73.50 228 THR A CA 1
ATOM 1678 C C . THR A 1 228 ? 22.300 -8.443 -14.573 1.00 73.50 228 THR A C 1
ATOM 1680 O O . THR A 1 228 ? 21.514 -9.375 -14.494 1.00 73.50 228 THR A O 1
ATOM 1683 N N . ILE A 1 229 ? 23.344 -8.493 -15.399 1.00 80.38 229 ILE A N 1
ATOM 1684 C CA . ILE A 1 229 ? 23.653 -9.635 -16.272 1.00 80.38 229 ILE A CA 1
ATOM 1685 C C . ILE A 1 229 ? 25.096 -10.102 -16.072 1.00 80.38 229 ILE A C 1
ATOM 1687 O O . ILE A 1 229 ? 25.892 -9.436 -15.414 1.00 80.38 229 ILE A O 1
ATOM 1691 N N . GLY A 1 230 ? 25.436 -11.263 -16.634 1.00 82.25 230 GLY A N 1
ATOM 1692 C CA . GLY A 1 230 ? 26.753 -11.872 -16.449 1.00 82.25 230 GLY A CA 1
ATOM 1693 C C . GLY A 1 230 ? 26.941 -12.486 -15.052 1.00 82.25 230 GLY A C 1
ATOM 1694 O O . GLY A 1 230 ? 25.953 -12.707 -14.336 1.00 82.25 230 GLY A O 1
ATOM 1695 N N . PRO A 1 231 ? 28.187 -12.814 -14.663 1.00 74.75 231 PRO A N 1
ATOM 1696 C CA . PRO A 1 231 ? 28.493 -13.480 -13.399 1.00 74.75 231 PRO A CA 1
ATOM 1697 C C . PRO A 1 231 ? 28.037 -12.681 -12.173 1.00 74.75 231 PRO A C 1
ATOM 1699 O O . PRO A 1 231 ? 28.226 -11.471 -12.101 1.00 74.75 231 PRO A O 1
ATOM 1702 N N . LEU A 1 232 ? 27.514 -13.366 -11.150 1.00 48.62 232 LEU A N 1
ATOM 1703 C CA . LEU A 1 232 ? 27.086 -12.731 -9.891 1.00 48.62 232 LEU A CA 1
ATOM 1704 C C . LEU A 1 232 ? 28.226 -12.016 -9.136 1.00 48.62 232 LEU A C 1
ATOM 1706 O O . LEU A 1 232 ? 27.953 -11.176 -8.288 1.00 48.62 232 LEU A O 1
ATOM 1710 N N . THR A 1 233 ? 29.491 -12.331 -9.435 1.00 67.31 233 THR A N 1
ATOM 1711 C CA . THR A 1 233 ? 30.673 -11.618 -8.912 1.00 67.31 233 THR A CA 1
ATOM 1712 C C . THR A 1 233 ? 30.817 -10.203 -9.461 1.00 67.31 233 THR A C 1
ATOM 1714 O O . THR A 1 233 ? 31.483 -9.377 -8.839 1.00 67.31 233 THR A O 1
ATOM 1717 N N . ASP A 1 234 ? 30.198 -9.938 -10.610 1.00 70.88 234 ASP A N 1
ATOM 1718 C CA . ASP A 1 234 ? 30.390 -8.727 -11.404 1.00 70.88 234 ASP A CA 1
ATOM 1719 C C . ASP A 1 234 ? 29.152 -7.809 -11.314 1.00 70.88 234 ASP A C 1
ATOM 1721 O O . ASP A 1 234 ? 29.198 -6.651 -11.731 1.00 70.88 234 ASP A O 1
ATOM 1725 N N . ARG A 1 235 ? 28.055 -8.307 -10.716 1.00 68.75 235 ARG A N 1
ATOM 1726 C CA . ARG A 1 235 ? 26.831 -7.552 -10.415 1.00 68.75 235 ARG A CA 1
ATOM 1727 C C . ARG A 1 235 ? 27.006 -6.798 -9.086 1.00 68.75 235 ARG A C 1
ATOM 1729 O O . ARG A 1 235 ? 27.058 -7.437 -8.035 1.00 68.75 235 ARG A O 1
ATOM 1736 N N . PRO A 1 236 ? 27.081 -5.452 -9.075 1.00 70.75 236 PRO A N 1
ATOM 1737 C CA . PRO A 1 236 ? 27.297 -4.684 -7.844 1.00 70.75 236 PRO A CA 1
ATOM 1738 C C . PRO A 1 236 ? 26.056 -4.614 -6.938 1.00 70.75 236 PRO A C 1
ATOM 1740 O O . PRO A 1 236 ? 26.164 -4.198 -5.783 1.00 70.75 236 PRO A O 1
ATOM 1743 N N . GLY A 1 237 ? 24.880 -4.968 -7.468 1.00 67.56 237 GLY A N 1
ATOM 1744 C CA . GLY A 1 237 ? 23.590 -4.636 -6.875 1.00 67.56 237 GLY A CA 1
ATOM 1745 C C . GLY A 1 237 ? 23.332 -3.124 -6.832 1.00 67.56 237 GLY A C 1
ATOM 1746 O O . GLY A 1 237 ? 24.106 -2.307 -7.342 1.00 67.56 237 GLY A O 1
ATOM 1747 N N . ARG A 1 238 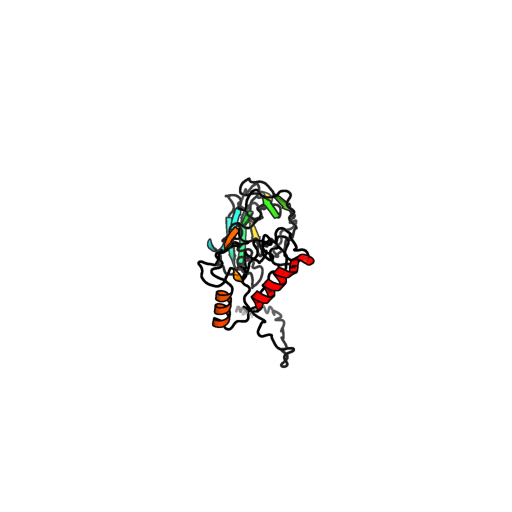? 22.242 -2.739 -6.165 1.00 74.19 238 ARG A N 1
ATOM 1748 C CA . ARG A 1 238 ? 21.869 -1.337 -5.922 1.00 74.19 238 ARG A CA 1
ATOM 1749 C C . ARG A 1 238 ? 21.061 -1.182 -4.629 1.00 74.19 238 ARG A C 1
ATOM 1751 O O . ARG A 1 238 ? 20.409 -2.135 -4.195 1.00 74.19 238 ARG A O 1
ATOM 1758 N N . PRO A 1 239 ? 21.005 0.014 -4.020 1.00 67.56 239 PRO A N 1
ATOM 1759 C CA . PRO A 1 239 ? 19.905 0.360 -3.127 1.00 67.56 239 PRO A CA 1
ATOM 1760 C C . PRO A 1 239 ? 18.582 0.184 -3.885 1.00 67.56 239 PRO A C 1
ATOM 1762 O O . PRO A 1 239 ? 18.381 0.801 -4.929 1.00 67.56 239 PRO A O 1
ATOM 1765 N N . GLY A 1 240 ? 17.710 -0.691 -3.391 1.00 60.06 240 GLY A N 1
ATOM 1766 C CA . GLY A 1 240 ? 16.350 -0.808 -3.891 1.00 60.06 240 GLY A CA 1
ATOM 1767 C C . GLY A 1 240 ? 15.466 0.272 -3.279 1.00 60.06 240 GLY A C 1
ATOM 1768 O O . GLY A 1 240 ? 15.674 0.711 -2.147 1.00 60.06 240 GLY A O 1
ATOM 1769 N N . ASP A 1 241 ? 14.421 0.646 -4.003 1.00 63.97 241 ASP A N 1
ATOM 1770 C CA . ASP A 1 241 ? 13.522 1.766 -3.682 1.00 63.97 241 ASP A CA 1
ATOM 1771 C C . ASP A 1 241 ? 12.587 1.487 -2.481 1.00 63.97 241 ASP A C 1
ATOM 1773 O O . ASP A 1 241 ? 11.736 2.293 -2.120 1.00 63.97 241 ASP A O 1
ATOM 1777 N N . TRP A 1 242 ? 12.813 0.346 -1.827 1.00 58.16 242 TRP A N 1
ATOM 1778 C CA . TRP A 1 242 ? 12.030 -0.276 -0.762 1.00 58.16 242 TRP A CA 1
ATOM 1779 C C . TRP A 1 242 ? 12.752 -0.307 0.597 1.00 58.16 242 TRP A C 1
ATOM 1781 O O . TRP A 1 242 ? 12.327 -1.003 1.517 1.00 58.16 242 TRP A O 1
ATOM 1791 N N . GLY A 1 243 ? 13.882 0.396 0.727 1.00 57.47 243 GLY A N 1
ATOM 1792 C CA . GLY A 1 243 ? 14.676 0.433 1.963 1.00 57.47 243 GLY A CA 1
ATOM 1793 C C . GLY A 1 243 ? 15.578 -0.788 2.195 1.00 57.47 243 GLY A C 1
ATOM 1794 O O . GLY A 1 243 ? 16.178 -0.904 3.261 1.00 57.47 243 GLY A O 1
ATOM 1795 N N . TYR A 1 244 ? 15.714 -1.677 1.206 1.00 46.78 244 TYR A N 1
ATOM 1796 C CA . TYR A 1 244 ? 16.652 -2.804 1.215 1.00 46.78 244 TYR A CA 1
ATOM 1797 C C . TYR A 1 244 ? 17.466 -2.867 -0.085 1.00 46.78 244 TYR A C 1
ATOM 1799 O O . TYR A 1 244 ? 17.053 -2.359 -1.125 1.00 46.78 244 TYR A O 1
ATOM 1807 N N . VAL A 1 245 ? 18.645 -3.490 -0.032 1.00 52.47 245 VAL A N 1
ATOM 1808 C CA . VAL A 1 245 ? 19.525 -3.665 -1.200 1.00 52.47 245 VAL A CA 1
ATOM 1809 C C . VAL A 1 245 ? 18.928 -4.701 -2.156 1.00 52.47 245 VAL A C 1
ATOM 1811 O O . VAL A 1 245 ? 18.546 -5.793 -1.740 1.00 52.47 245 VAL A O 1
ATOM 1814 N N . ASN A 1 246 ? 18.861 -4.372 -3.445 1.00 53.38 246 ASN A N 1
ATOM 1815 C CA . ASN A 1 246 ? 18.660 -5.348 -4.511 1.00 53.38 246 ASN A CA 1
ATOM 1816 C C . ASN A 1 246 ? 20.038 -5.912 -4.886 1.00 53.38 246 ASN A C 1
ATOM 1818 O O . ASN A 1 246 ? 20.973 -5.155 -5.135 1.00 53.38 246 ASN A O 1
ATOM 1822 N N . THR A 1 247 ? 20.181 -7.237 -4.905 1.00 51.97 247 THR A N 1
ATOM 1823 C CA . THR A 1 247 ? 21.431 -7.907 -5.314 1.00 51.97 247 THR A CA 1
ATOM 1824 C C . THR A 1 247 ? 21.600 -7.979 -6.831 1.00 51.97 247 THR A C 1
ATOM 1826 O O . THR A 1 247 ? 22.657 -8.382 -7.300 1.00 51.97 247 THR A O 1
ATOM 1829 N N . ASP A 1 248 ? 20.543 -7.661 -7.585 1.00 63.25 248 ASP A N 1
ATOM 1830 C CA . ASP A 1 248 ? 20.437 -7.778 -9.044 1.00 63.25 248 ASP A CA 1
ATOM 1831 C C . ASP A 1 248 ? 20.794 -9.178 -9.610 1.00 63.25 248 ASP A C 1
ATOM 1833 O O . ASP A 1 248 ? 21.021 -9.355 -10.806 1.00 63.25 248 ASP A O 1
ATOM 1837 N N . GLY A 1 249 ? 20.777 -10.203 -8.744 1.00 46.06 249 GLY A N 1
ATOM 1838 C CA . GLY A 1 249 ? 20.896 -11.624 -9.100 1.00 46.06 249 GLY A CA 1
ATOM 1839 C C . GLY A 1 249 ? 19.616 -12.239 -9.686 1.00 46.06 249 GLY A C 1
ATOM 1840 O O . GLY A 1 249 ? 19.673 -13.324 -10.248 1.00 46.06 249 GLY A O 1
ATOM 1841 N N . LEU A 1 250 ? 18.482 -11.540 -9.564 1.00 53.28 250 LEU A N 1
ATOM 1842 C CA . LEU A 1 250 ? 17.325 -11.677 -10.451 1.00 53.28 250 LEU A CA 1
ATOM 1843 C C . LEU A 1 250 ? 17.362 -10.455 -11.375 1.00 53.28 250 LEU A C 1
ATOM 1845 O O . LEU A 1 250 ? 16.892 -9.376 -11.006 1.00 53.28 250 LEU A O 1
ATOM 1849 N N . GLY A 1 251 ? 18.035 -10.608 -12.509 1.00 67.94 251 GLY A N 1
ATOM 1850 C CA . GLY A 1 251 ? 18.313 -9.551 -13.467 1.00 67.94 251 GLY A CA 1
ATOM 1851 C C . GLY A 1 251 ? 17.650 -9.788 -14.817 1.00 67.94 251 GLY A C 1
ATOM 1852 O O . GLY A 1 251 ? 16.751 -10.618 -14.947 1.00 67.94 251 GLY A O 1
ATOM 1853 N N . LEU A 1 252 ? 18.065 -9.017 -15.828 1.00 83.19 252 LEU A N 1
ATOM 1854 C CA . LEU A 1 252 ? 17.387 -9.003 -17.130 1.00 83.19 252 LEU A CA 1
ATOM 1855 C C . LEU A 1 252 ? 17.305 -10.398 -17.772 1.00 83.19 252 LEU A C 1
ATOM 1857 O O . LEU A 1 252 ? 16.234 -10.777 -18.237 1.00 83.19 252 LEU A O 1
ATOM 1861 N N . LEU A 1 253 ? 18.402 -11.162 -17.763 1.00 78.81 253 LEU A N 1
ATOM 1862 C CA . LEU A 1 253 ? 18.428 -12.496 -18.367 1.00 78.81 253 LEU A CA 1
ATOM 1863 C C . LEU A 1 253 ? 17.485 -13.459 -17.634 1.00 78.81 253 LEU A C 1
ATOM 1865 O O . LEU A 1 253 ? 16.656 -14.092 -18.276 1.00 78.81 253 LEU A O 1
ATOM 1869 N N . GLU A 1 254 ? 17.537 -13.500 -16.300 1.00 69.25 254 GLU A N 1
ATOM 1870 C CA . GLU A 1 254 ? 16.700 -14.411 -15.511 1.00 69.25 254 GLU A CA 1
ATOM 1871 C C . GLU A 1 254 ? 15.193 -14.077 -15.626 1.00 69.25 254 GLU A C 1
ATOM 1873 O O . GLU A 1 254 ? 14.350 -14.972 -15.563 1.00 69.25 254 GLU A O 1
ATOM 1878 N N . TYR A 1 255 ? 14.829 -12.804 -15.850 1.00 71.88 255 TYR A N 1
ATOM 1879 C CA . TYR A 1 255 ? 13.452 -12.431 -16.204 1.00 71.88 255 TYR A CA 1
ATOM 1880 C C . TYR A 1 255 ? 13.057 -12.883 -17.616 1.00 71.88 255 TYR A C 1
ATOM 1882 O O . TYR A 1 255 ? 11.918 -13.306 -17.810 1.00 71.88 255 TYR A O 1
ATOM 1890 N N . LEU A 1 256 ? 13.954 -12.777 -18.602 1.00 80.81 256 LEU A N 1
ATOM 1891 C CA . LEU A 1 256 ? 13.673 -13.176 -19.985 1.00 80.81 256 LEU A CA 1
ATOM 1892 C C . LEU A 1 256 ? 13.550 -14.700 -20.124 1.00 80.81 256 LEU A C 1
ATOM 1894 O O . LEU A 1 256 ? 12.610 -15.160 -20.766 1.00 80.81 256 LEU A O 1
ATOM 1898 N N . GLU A 1 257 ? 14.412 -15.469 -19.455 1.00 64.19 257 GLU A N 1
ATOM 1899 C CA . GLU A 1 257 ? 14.326 -1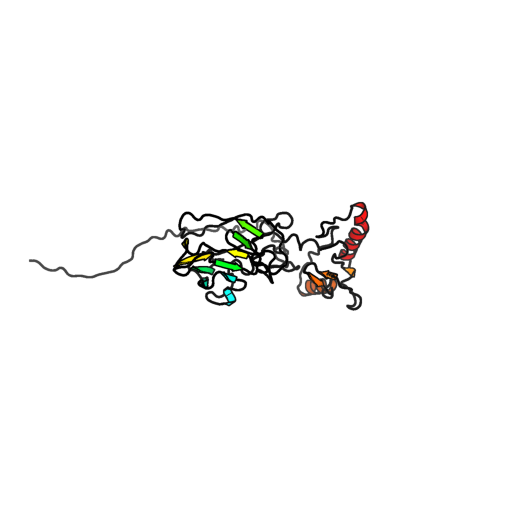6.935 -19.374 1.00 64.19 257 GLU A CA 1
ATOM 1900 C C . GLU A 1 257 ? 12.980 -17.376 -18.769 1.00 64.19 257 GLU A C 1
ATOM 1902 O O . GLU A 1 257 ? 12.261 -18.170 -19.373 1.00 64.19 257 GLU A O 1
ATOM 1907 N N . PHE A 1 258 ? 12.558 -16.779 -17.645 1.00 58.88 258 PHE A N 1
ATOM 1908 C CA . PHE A 1 258 ? 11.240 -17.046 -17.047 1.00 58.88 258 PHE A CA 1
ATOM 1909 C C . PHE A 1 258 ? 10.061 -16.656 -17.961 1.00 58.88 258 PHE A C 1
ATOM 1911 O O . PHE A 1 258 ? 9.004 -17.289 -17.929 1.00 58.88 258 PHE A O 1
ATOM 1918 N N . ILE A 1 259 ? 10.215 -15.608 -18.774 1.00 78.06 259 ILE A N 1
ATOM 1919 C CA . ILE A 1 259 ? 9.200 -15.178 -19.742 1.00 78.06 259 ILE A CA 1
ATOM 1920 C C . ILE A 1 259 ? 9.108 -16.160 -20.921 1.00 78.06 259 ILE A C 1
ATOM 1922 O O . ILE A 1 259 ? 7.991 -16.450 -21.355 1.00 78.06 259 ILE A O 1
ATOM 1926 N N . GLU A 1 260 ? 10.229 -16.718 -21.387 1.00 77.12 260 GLU A N 1
ATOM 1927 C CA . GLU A 1 260 ? 10.261 -17.765 -22.418 1.00 77.12 260 GLU A CA 1
ATOM 1928 C C . GLU A 1 260 ? 9.671 -19.092 -21.907 1.00 77.12 260 GLU A C 1
ATOM 1930 O O . GLU A 1 260 ? 8.729 -19.603 -22.516 1.00 77.12 260 GLU A O 1
ATOM 1935 N N . ASP A 1 261 ? 10.130 -19.591 -20.751 1.00 62.00 261 ASP A N 1
ATOM 1936 C CA . ASP A 1 261 ? 9.655 -20.839 -20.117 1.00 62.00 261 ASP A CA 1
ATOM 1937 C C . ASP A 1 261 ? 8.129 -20.860 -19.908 1.00 62.00 261 ASP A C 1
ATOM 1939 O O . ASP A 1 261 ? 7.471 -21.895 -20.041 1.00 62.00 261 ASP A O 1
ATOM 1943 N N . MET A 1 262 ? 7.549 -19.702 -19.581 1.00 67.19 262 MET A N 1
ATOM 1944 C CA . MET A 1 262 ? 6.114 -19.535 -19.332 1.00 67.19 262 MET A CA 1
ATOM 1945 C C . MET A 1 262 ? 5.305 -19.170 -20.590 1.00 67.19 262 MET A C 1
ATOM 1947 O O . MET A 1 262 ? 4.089 -18.986 -20.494 1.00 67.19 262 MET A O 1
ATOM 1951 N N . GLY A 1 263 ? 5.943 -19.030 -21.759 1.00 81.38 263 GLY A N 1
ATOM 1952 C CA . GLY A 1 263 ? 5.288 -18.634 -23.013 1.00 81.38 263 GLY A CA 1
ATOM 1953 C C . GLY A 1 263 ? 4.681 -17.223 -22.988 1.00 81.38 263 GLY A C 1
ATOM 1954 O O . GLY A 1 263 ? 3.671 -16.968 -23.648 1.00 81.38 263 GLY A O 1
ATOM 1955 N N . MET A 1 264 ? 5.253 -16.320 -22.189 1.00 84.06 264 MET A N 1
ATOM 1956 C CA . MET A 1 264 ? 4.775 -14.951 -21.994 1.00 84.06 264 MET A CA 1
ATOM 1957 C C . MET A 1 264 ? 5.375 -13.973 -23.019 1.00 84.06 264 MET A C 1
ATOM 1959 O O . MET A 1 264 ? 6.238 -14.317 -23.822 1.00 84.06 264 MET A O 1
ATOM 1963 N N . GLN A 1 265 ? 4.916 -12.718 -22.993 1.00 92.38 265 GLN A N 1
ATOM 1964 C CA . GLN A 1 265 ? 5.497 -11.625 -23.779 1.00 92.38 265 GLN A CA 1
ATOM 1965 C C . GLN A 1 265 ? 5.956 -10.498 -22.838 1.00 92.38 265 GLN A C 1
ATOM 1967 O O . GLN A 1 265 ? 5.170 -10.083 -21.981 1.00 92.38 265 GLN A O 1
ATOM 1972 N N . PRO A 1 266 ? 7.192 -9.980 -22.969 1.00 89.38 266 PRO A N 1
ATOM 1973 C CA . PRO A 1 266 ? 7.692 -8.924 -22.098 1.00 89.38 266 PRO A CA 1
ATOM 1974 C C . PRO A 1 266 ? 7.072 -7.567 -22.456 1.00 89.38 266 PRO A C 1
ATOM 1976 O O . PRO A 1 266 ? 7.124 -7.129 -23.604 1.00 89.38 266 PRO A O 1
ATOM 1979 N N . ILE A 1 267 ? 6.568 -6.849 -21.451 1.00 91.81 267 ILE A N 1
ATOM 1980 C CA . ILE A 1 267 ? 6.311 -5.402 -21.532 1.00 91.81 267 ILE A CA 1
ATOM 1981 C C . ILE A 1 267 ? 7.395 -4.718 -20.695 1.00 91.81 267 ILE A C 1
ATOM 1983 O O . ILE A 1 267 ? 7.191 -4.364 -19.536 1.00 91.81 267 ILE A O 1
ATOM 1987 N N . MET A 1 268 ? 8.598 -4.631 -21.265 1.00 90.31 268 MET A N 1
ATOM 1988 C CA . MET A 1 268 ? 9.792 -4.162 -20.559 1.00 90.31 268 MET A CA 1
ATOM 1989 C C . MET A 1 268 ? 9.820 -2.632 -20.434 1.00 90.31 268 MET A C 1
ATOM 1991 O O . MET A 1 268 ? 9.719 -1.913 -21.428 1.00 90.31 268 MET A O 1
ATOM 1995 N N . ALA A 1 269 ? 10.017 -2.138 -19.211 1.00 87.62 269 ALA A N 1
ATOM 1996 C CA . ALA A 1 269 ? 10.269 -0.726 -18.945 1.00 87.62 269 ALA A CA 1
ATOM 1997 C C . ALA A 1 269 ? 11.745 -0.356 -19.187 1.00 87.62 269 ALA A C 1
ATOM 1999 O O . ALA A 1 269 ? 12.651 -1.157 -18.955 1.00 87.62 269 ALA A O 1
ATOM 2000 N N . VAL A 1 270 ? 11.985 0.892 -19.594 1.00 90.56 270 VAL A N 1
ATOM 2001 C CA . VAL A 1 270 ? 13.319 1.508 -19.702 1.00 90.56 270 VAL A CA 1
ATOM 2002 C C . VAL A 1 270 ? 13.354 2.782 -18.859 1.00 90.56 270 VAL A C 1
ATOM 2004 O O . VAL A 1 270 ? 12.337 3.466 -18.725 1.00 90.56 270 VAL A O 1
ATOM 2007 N N . TRP A 1 271 ? 14.505 3.122 -18.274 1.00 89.56 271 TRP A N 1
ATOM 2008 C CA . TRP A 1 271 ? 14.594 4.303 -17.409 1.00 89.56 271 TRP A CA 1
ATOM 2009 C C . TRP A 1 271 ? 14.575 5.611 -18.217 1.00 89.56 271 TRP A C 1
ATOM 2011 O O . TRP A 1 271 ? 15.386 5.810 -19.120 1.00 89.56 271 TRP A O 1
ATOM 2021 N N . ALA A 1 272 ? 13.657 6.515 -17.866 1.00 92.69 272 ALA A N 1
ATOM 2022 C CA . ALA A 1 272 ? 13.211 7.609 -18.733 1.00 92.69 272 ALA A CA 1
ATOM 2023 C C . ALA A 1 272 ? 13.670 9.023 -18.308 1.00 92.69 272 ALA A C 1
ATOM 2025 O O . ALA A 1 272 ? 13.020 10.005 -18.659 1.00 92.69 272 ALA A O 1
ATOM 2026 N N . GLY A 1 273 ? 14.770 9.154 -17.555 1.00 89.69 273 GLY A N 1
ATOM 2027 C CA . GLY A 1 273 ? 15.332 10.469 -17.203 1.00 89.69 273 GLY A CA 1
ATOM 2028 C C . GLY A 1 273 ? 14.792 11.114 -15.920 1.00 89.69 273 GLY A C 1
ATOM 2029 O O . GLY A 1 273 ? 14.969 12.317 -15.755 1.00 89.69 273 GLY A O 1
ATOM 2030 N N . TYR A 1 274 ? 14.139 10.365 -15.024 1.00 87.25 274 TYR A N 1
ATOM 2031 C CA . TYR A 1 274 ? 13.498 10.903 -13.812 1.00 87.25 274 TYR A CA 1
ATOM 2032 C C . TYR A 1 274 ? 13.753 10.047 -12.558 1.00 87.25 274 TYR A C 1
ATOM 2034 O O . TYR A 1 274 ? 13.952 8.838 -12.679 1.00 87.25 274 TYR A O 1
ATOM 2042 N N . SER A 1 275 ? 13.724 10.658 -11.365 1.00 81.12 275 SER A N 1
ATOM 2043 C CA . SER A 1 275 ? 13.865 9.971 -10.072 1.00 81.12 275 SER A CA 1
ATOM 2044 C C . SER A 1 275 ? 12.958 10.533 -8.950 1.00 81.12 275 SER A C 1
ATOM 2046 O O . SER A 1 275 ? 12.525 11.686 -8.997 1.00 81.12 275 SER A O 1
ATOM 2048 N N . LEU A 1 276 ? 12.674 9.737 -7.908 1.00 64.81 276 LEU A N 1
ATOM 2049 C CA . LEU A 1 276 ? 11.770 10.063 -6.782 1.00 64.81 276 LEU A CA 1
ATOM 2050 C C . LEU A 1 276 ? 12.240 11.244 -5.927 1.00 64.81 276 LEU A C 1
ATOM 2052 O O . LEU A 1 276 ? 11.401 11.959 -5.382 1.00 64.81 276 LEU A O 1
ATOM 2056 N N . GLY A 1 277 ? 13.550 11.501 -5.870 1.00 72.38 277 GLY A N 1
ATOM 2057 C CA . GLY A 1 277 ? 14.136 12.732 -5.324 1.00 72.38 277 GLY A CA 1
ATOM 2058 C C . GLY A 1 277 ? 13.703 14.015 -6.057 1.00 72.38 277 GLY A C 1
ATOM 2059 O O . GLY A 1 277 ? 14.110 15.111 -5.680 1.00 72.38 277 GLY A O 1
ATOM 2060 N N . GLY A 1 278 ? 12.874 13.898 -7.102 1.00 75.25 278 GLY A N 1
ATOM 2061 C CA . GLY A 1 278 ? 12.313 14.998 -7.887 1.00 75.25 278 GLY A CA 1
ATOM 2062 C C . GLY A 1 278 ? 13.190 15.421 -9.063 1.00 75.25 278 GLY A C 1
ATOM 2063 O O . GLY A 1 278 ? 12.863 16.383 -9.760 1.00 75.25 278 GLY A O 1
ATOM 2064 N N . GLN A 1 279 ? 14.307 14.729 -9.292 1.00 84.19 279 GLN A N 1
ATOM 2065 C CA . GLN A 1 279 ? 15.271 15.089 -10.322 1.00 84.19 279 GLN A CA 1
ATOM 2066 C C . GLN A 1 279 ? 14.786 14.628 -11.696 1.00 84.19 279 GLN A C 1
ATOM 2068 O O . GLN A 1 279 ? 14.544 13.445 -11.923 1.00 84.19 279 GLN A O 1
ATOM 2073 N N . SER A 1 280 ? 14.687 15.579 -12.623 1.00 91.88 280 SER A N 1
ATOM 2074 C CA . SER A 1 280 ? 14.588 15.316 -14.060 1.00 91.88 280 SER A CA 1
ATOM 2075 C C . SER A 1 280 ? 15.943 15.627 -14.689 1.00 91.88 280 SER A C 1
ATOM 2077 O O . SER A 1 280 ? 16.480 16.710 -14.461 1.00 91.88 280 SER A O 1
ATOM 2079 N N . ILE A 1 281 ? 16.490 14.703 -15.476 1.00 92.75 281 ILE A N 1
ATOM 2080 C CA . ILE A 1 281 ? 17.691 14.943 -16.282 1.00 92.75 281 ILE A CA 1
ATOM 2081 C C . ILE A 1 281 ? 17.371 16.003 -17.342 1.00 92.75 281 ILE A C 1
ATOM 2083 O O . ILE A 1 281 ? 16.313 15.948 -17.976 1.00 92.75 281 ILE A O 1
ATOM 2087 N N . ALA A 1 282 ? 18.267 16.973 -17.540 1.00 94.88 282 ALA A N 1
ATOM 2088 C CA . ALA A 1 282 ? 18.063 18.013 -18.543 1.00 94.88 282 ALA A CA 1
ATOM 2089 C C . ALA A 1 282 ? 18.075 17.416 -19.962 1.00 94.88 282 ALA A C 1
ATOM 2091 O O . ALA A 1 282 ? 18.781 16.447 -20.233 1.00 94.88 282 ALA A O 1
ATOM 2092 N N . GLU A 1 283 ? 17.322 17.997 -20.901 1.00 95.25 283 GLU A N 1
ATOM 2093 C CA . GLU A 1 283 ? 17.161 17.440 -22.257 1.00 95.25 283 GLU A CA 1
ATOM 2094 C C . GLU A 1 283 ? 18.509 17.219 -22.974 1.00 95.25 283 GLU A C 1
ATOM 2096 O O . GLU A 1 283 ? 18.735 16.182 -23.599 1.00 95.25 283 GLU A O 1
ATOM 2101 N N . ASN A 1 284 ? 19.452 18.148 -22.792 1.00 97.06 284 ASN A N 1
ATOM 2102 C CA . ASN A 1 284 ? 20.818 18.078 -23.319 1.00 97.06 284 ASN A CA 1
ATOM 2103 C C . ASN A 1 284 ? 21.714 17.016 -22.642 1.00 97.06 284 ASN A C 1
ATOM 2105 O O . ASN A 1 284 ? 22.818 16.764 -23.120 1.00 97.06 284 ASN A O 1
ATOM 2109 N N . GLU A 1 285 ? 21.260 16.402 -21.551 1.00 96.25 285 GLU A N 1
ATOM 2110 C CA . GLU A 1 285 ? 21.959 15.363 -20.783 1.00 96.25 285 GLU A CA 1
ATOM 2111 C C . GLU A 1 285 ? 21.323 13.970 -20.956 1.00 96.25 285 GLU A C 1
ATOM 2113 O O . GLU A 1 285 ? 21.900 12.975 -20.521 1.00 96.25 285 GLU A O 1
ATOM 2118 N N . LEU A 1 286 ? 20.169 13.854 -21.632 1.00 95.88 286 LEU A N 1
ATOM 2119 C CA . LEU A 1 286 ? 19.466 12.576 -21.831 1.00 95.88 286 LEU A CA 1
ATOM 2120 C C . LEU A 1 286 ? 20.216 11.576 -22.732 1.00 95.88 286 LEU A C 1
ATOM 2122 O O . LEU A 1 286 ? 19.944 10.377 -22.669 1.00 95.88 286 LEU A O 1
ATOM 2126 N N . GLY A 1 287 ? 21.161 12.037 -23.559 1.00 97.81 287 GLY A N 1
ATOM 2127 C CA . GLY A 1 287 ? 21.837 11.238 -24.594 1.00 97.81 287 GLY A CA 1
ATOM 2128 C C . GLY A 1 287 ? 22.371 9.865 -24.138 1.00 97.81 287 GLY A C 1
ATOM 2129 O O . GLY A 1 287 ? 22.008 8.861 -24.756 1.00 97.81 287 GLY A O 1
ATOM 2130 N N . PRO A 1 288 ? 23.177 9.772 -23.060 1.00 96.56 288 PRO A N 1
ATOM 2131 C CA . PRO A 1 288 ? 23.687 8.496 -22.550 1.00 96.56 288 PRO A CA 1
ATOM 2132 C C . PRO A 1 288 ? 22.587 7.541 -22.069 1.00 96.56 288 PRO A C 1
ATOM 2134 O O . PRO A 1 288 ? 22.697 6.332 -22.253 1.00 96.56 288 PRO A O 1
ATOM 2137 N N . TYR A 1 289 ? 21.507 8.071 -21.492 1.00 94.69 289 TYR A N 1
ATOM 2138 C CA . TYR A 1 289 ? 20.385 7.278 -20.983 1.00 94.69 289 TYR A CA 1
ATOM 2139 C C . TYR A 1 289 ? 19.503 6.752 -22.122 1.00 94.69 289 TYR A C 1
ATOM 2141 O O . TYR A 1 289 ? 19.109 5.588 -22.110 1.00 94.69 289 TYR A O 1
ATOM 2149 N N . ILE A 1 290 ? 19.276 7.574 -23.154 1.00 96.56 290 ILE A N 1
ATOM 2150 C CA . ILE A 1 290 ? 18.625 7.160 -24.406 1.00 96.56 290 ILE A CA 1
ATOM 2151 C C . ILE A 1 290 ? 19.427 6.046 -25.088 1.00 96.56 290 ILE A C 1
ATOM 2153 O O . ILE A 1 290 ? 18.830 5.137 -25.660 1.00 96.56 290 ILE A O 1
ATOM 2157 N N . GLN A 1 291 ? 20.763 6.091 -25.039 1.00 97.31 291 GLN A N 1
ATOM 2158 C CA . GLN A 1 291 ? 21.576 5.006 -25.583 1.00 97.31 291 GLN A CA 1
ATOM 2159 C C . GLN A 1 291 ? 21.464 3.738 -24.728 1.00 97.31 291 GLN A C 1
ATOM 2161 O O . GLN A 1 291 ? 21.082 2.705 -25.267 1.00 97.31 291 GLN A O 1
ATOM 2166 N N . ALA A 1 292 ? 21.630 3.836 -23.404 1.00 92.56 292 ALA A N 1
ATOM 2167 C CA . ALA A 1 292 ? 21.484 2.694 -22.498 1.00 92.56 292 ALA A CA 1
ATOM 2168 C C . ALA A 1 292 ? 20.116 1.987 -22.616 1.00 92.56 292 ALA A C 1
ATOM 2170 O O . ALA A 1 292 ? 20.053 0.767 -22.485 1.00 92.56 292 ALA A O 1
ATOM 2171 N N . ALA A 1 293 ? 19.038 2.727 -22.905 1.00 92.75 293 ALA A N 1
ATOM 2172 C CA . ALA A 1 293 ? 17.704 2.179 -23.164 1.00 92.75 293 ALA A CA 1
ATOM 2173 C C . ALA A 1 293 ? 17.586 1.436 -24.512 1.00 92.75 293 ALA A C 1
ATOM 2175 O O . ALA A 1 293 ? 16.857 0.450 -24.602 1.00 92.75 293 ALA A O 1
ATOM 2176 N N . LYS A 1 294 ? 18.305 1.869 -25.560 1.00 95.88 294 LYS A N 1
ATOM 2177 C CA . LYS A 1 294 ? 18.411 1.104 -26.820 1.00 95.88 294 LYS A CA 1
ATOM 2178 C C . LYS A 1 294 ? 19.236 -0.158 -26.624 1.00 95.88 294 LYS A C 1
ATOM 2180 O O . LYS A 1 294 ? 18.865 -1.200 -27.152 1.00 95.88 294 LYS A O 1
ATOM 2185 N N . ASP A 1 295 ? 20.332 -0.049 -25.876 1.00 95.38 295 ASP A N 1
ATOM 2186 C CA . ASP A 1 295 ? 21.224 -1.170 -25.594 1.00 95.38 295 ASP A CA 1
ATOM 2187 C C . ASP A 1 295 ? 20.464 -2.243 -24.789 1.00 95.38 295 ASP A C 1
ATOM 2189 O O . ASP A 1 295 ? 20.483 -3.406 -25.172 1.00 95.38 295 ASP A O 1
ATOM 2193 N N . GLN A 1 296 ? 19.671 -1.839 -23.783 1.00 92.56 296 GLN A N 1
ATOM 2194 C CA . GLN A 1 296 ? 18.746 -2.715 -23.044 1.00 92.56 296 GLN A CA 1
ATOM 2195 C C . GLN A 1 296 ? 17.744 -3.439 -23.957 1.00 92.56 296 GLN A C 1
ATOM 2197 O O . GLN A 1 296 ? 17.436 -4.604 -23.739 1.00 92.56 296 GLN A O 1
ATOM 2202 N N . ALA A 1 297 ? 17.203 -2.743 -24.960 1.00 89.88 297 ALA A N 1
ATOM 2203 C CA . ALA A 1 297 ? 16.243 -3.300 -25.915 1.00 89.88 297 ALA A CA 1
ATOM 2204 C C . ALA A 1 297 ? 16.900 -4.117 -27.050 1.00 89.88 297 ALA A C 1
ATOM 2206 O O . ALA A 1 297 ? 16.196 -4.575 -27.950 1.00 89.88 297 ALA A O 1
ATOM 2207 N N . SER A 1 298 ? 18.229 -4.266 -27.026 1.00 88.12 298 SER A N 1
ATOM 2208 C CA . SER A 1 298 ? 19.037 -4.979 -28.028 1.00 88.12 298 SER A CA 1
ATOM 2209 C C . SER A 1 298 ? 19.929 -6.070 -27.410 1.00 88.12 298 SER A C 1
ATOM 2211 O O . SER A 1 298 ? 20.831 -6.560 -28.092 1.00 88.12 298 SER A O 1
ATOM 2213 N N . ALA A 1 299 ? 19.714 -6.385 -26.128 1.00 77.31 299 ALA A N 1
ATOM 2214 C CA . ALA A 1 299 ? 20.471 -7.342 -25.322 1.00 77.31 299 ALA A CA 1
ATOM 2215 C C . ALA A 1 299 ? 19.798 -8.722 -25.283 1.00 77.31 299 ALA A C 1
ATOM 2217 O O . ALA A 1 299 ? 20.564 -9.710 -25.291 1.00 77.31 299 ALA A O 1
#

Radius of gyration: 27.99 Å; chains: 1; bounding box: 114×49×65 Å

pLDDT: mean 74.42, std 16.8, range [28.09, 97.81]

Organism: NCBI:txid1419009

Secondary structure (DSSP, 8-state):
----------------------------SS-SSPPPTTSS----S-IIIIIB----TTTT-TT--TTSTTTTTTEEEESTT-EEEEEESTT-SBTTB-EEEEEEPPTT--SEEEEEE-TTTT-SS---SSEEEE-TTT--EEEEE-----S--SS----------SS--SSS---EEEEEETTTTTT-EEEE-------SBGGG-TT-BBTTTTT-S-TTTS--GGGSSS-TTT---EE-TTSSEE---S-HHHHHHHHHHTT---------SB-TTS-B--GGG-HHHHHHHHHHTT-

=== Feature glossary ===
A reading guide for the features in this record.

Start from the sequence.

  · Sequence gives the chain of amino acids in standard one-letter code (A=alanine, C=cysteine, …, Y=tyrosine), read N→C. It is the only feature that is directly encoded by the gene; all structural features are derived from the folded form of this sequence.

Fold it, and you get atomic coordinates and the backbone conformation that goes with them.

  · The mmCIF table is the protein's shape written out atom by atom. For each backbone N, Cα, C, and carbonyl O, it records an (x, y, z) coordinate triple in Å plus the residue type, chain letter, and residue number.

  · Backbone dihedral angles. Every residue except chain termini has a φ (preceding-C → N → Cα → C) and a ψ (N → Cα → C → next-N). They are reported in degrees following the IUPAC sign convention. Secondary structure is essentially a statement about which (φ, ψ) basin each residue occupies.

  · DSSP 8-state secondary structure assigns each residue one of H (α-helix), G (3₁₀-helix), I (π-helix), E (extended β-strand), B (isolated β-bridge), T (hydrogen-bonded turn), S (bend), or '-' (coil). The assignment is computed from backbone hydrogen-bond geometry via the Kabsch–Sander algorithm.

  · P-SEA three-state annotation labels each residue as helix, strand, or coil based purely on the geometry of the Cα trace. It serves as a fallback when the full backbone (and thus DSSP) is unavailable.

Summarize the fold with a handful of shape descriptors and a per-residue structural alphabet.

  · Radius of gyration (Rg) is the root-mean-square distance of Cα atoms from their centroid — a single number for overall size and compactness. A globular domain of N residues has Rg ≈ 2.2·N^0.38 Å; an extended or disordered chain has a much larger Rg. The Cα contact count is the number of residue pairs whose Cα atoms are within 8 Å and are more than four positions apart in sequence — a standard proxy for tertiary packing density. The bounding box is the smallest axis-aligned box enclosing all Cα atoms.

  · Foldseek's 3Di representation compresses backbone geometry into a per-residue letter drawn from a learned twenty-state alphabet. It captures the tertiary interaction pattern around each residue — which residues are packed against it in space, regardless of where they are in sequence.

  · Accessible surface area quantifies burial. A residue with SASA near zero is packed into the hydrophobic core; one with SASA >100 Å² sits on the surface. Computed here via the Shrake–Rupley numerical algorithm with a 1.4 Å probe.

Ask how reliable the model is.

  · For AlphaFold models, the B-factor field carries pLDDT — the model's own estimate of local accuracy on a 0–100 scale. Regions with pLDDT<50 should be treated as essentially unmodeled; they often correspond to intrinsically disordered segments.

  · For experimental (PDB) structures, the B-factor (temperature factor) quantifies the positional spread of each atom in the crystal — a combination of thermal vibration and static disorder — in units of Å². High B-factors mark flexible loops or poorly resolved regions; low B-factors mark the rigid, well-ordered core.

  · PAE(i, j) answers: if I align the predicted and true structures on residue i, how far off (in Å) do I expect residue j to be? A block-diagonal PAE matrix with low values on the blocks and high values off-diagonal is the signature of a multi-domain protein with confidently predicted domains but uncertain inter-domain orientation.

Place it in context: what it resembles, what it is annotated as, and how it looks.

  · Structural nearest neighbors (via Foldseek easy-search vs the PDB). Reported per hit: target PDB id, E-value, and alignment TM-score. A TM-score above ~0.5 is the conventional threshold for 'same fold'.

  · Functional annotations link the protein to curated databases. InterPro entries identify conserved domains and families by matching the sequence against member-database signatures (Pfam, PROSITE, CDD, …). Gene Ontology (GO) terms describe molecular function, biological process, and cellular component in a controlled vocabulary. CATH places the structure in a hierarchical fold classification (Class/Architecture/Topology/Homologous-superfamily). The organism is the source species.

  · Plot images: a contact map (which residues are close in 3D, as an N×N binary image), a Ramachandran scatter (backbone torsion angles, revealing secondary-structure composition at a glance), and — for AlphaFold structures — a PAE heatmap (pairwise prediction confidence).

  · Structure images are PyMOL renders from six orthogonal camera directions. Cartoon representation draws helices as coils and strands as arrows; sticks shows the backbone as bonds; surface shows the solvent-excluded envelope. Rainbow coloring maps sequence position to hue (blue→red, N→C); chain coloring assigns a distinct color per polypeptide.